Protein AF-A0A4Q3UAH3-F1 (afdb_monomer_lite)

Sequence (238 aa):
MEKIQLKVDGMDCSNCALTIRKYLEKKGMQDVKVNFATGDVSFDANGNYKASDLATGIHDLGYEVAGEQTLATKGKRHFLSTHLQRFLFCLPFTAVLMLHMIPGLQLHWLMNPWLQLALTIPVFVVGMSFFGKSAWKSIRNGIPNMNVLIAIGALASFVYSLYGTLTGQAADYMFYETTATILTLVFLGNYMEDASVQSTQRALNKLVKSQKVMANMIAYDDQHQEQIFAVESDQLRT

Foldseek 3Di:
DDKDKWAKAPLLDPLLQVLLQVLCVVVVWAPWDADSPRSITITHDDDDDDPVVSQVVNVLLVIHIPPDPPPDPPDDDDPQPALVSLLVVLVVLLVVLVVCVDPPPPPVVSPQLVVLLVSLVVLLCSLCVPLVVNLVSCVVSVHGTPSVVLNVQLCVLSVQCVVCNVVVVNVVRHSSSVSSVSSNVVSVVSNVNSVVVVVVVVVVVVVVVPDFDWDWDWDADPVRDTDTDTDGVVVVPD

Structure (mmCIF, N/CA/C/O backbone):
data_AF-A0A4Q3UAH3-F1
#
_entry.id   AF-A0A4Q3UAH3-F1
#
loop_
_atom_site.group_PDB
_atom_site.id
_atom_site.type_symbol
_atom_site.label_atom_id
_atom_site.label_alt_id
_atom_site.label_comp_id
_atom_site.label_asym_id
_atom_site.label_entity_id
_atom_site.label_seq_id
_atom_site.pdbx_PDB_ins_code
_atom_site.Cartn_x
_atom_site.Cartn_y
_atom_site.Cartn_z
_atom_site.occupancy
_atom_site.B_iso_or_equiv
_atom_site.auth_seq_id
_atom_site.auth_comp_id
_atom_site.auth_asym_id
_atom_site.auth_atom_id
_atom_site.pdbx_PDB_model_num
ATOM 1 N N . MET A 1 1 ? -21.174 20.952 20.844 1.00 61.50 1 MET A N 1
ATOM 2 C CA . MET A 1 1 ? -20.205 19.938 20.393 1.00 61.50 1 MET A CA 1
ATOM 3 C C . MET A 1 1 ? -20.990 18.673 20.148 1.00 61.50 1 MET A C 1
ATOM 5 O O . MET A 1 1 ? -21.628 18.192 21.076 1.00 61.50 1 MET A O 1
ATOM 9 N N . GLU A 1 2 ? -21.044 18.225 18.901 1.00 74.56 2 GLU A N 1
ATOM 10 C CA . GLU A 1 2 ? -21.758 17.005 18.525 1.00 74.56 2 GLU A CA 1
ATOM 11 C C . GLU A 1 2 ? -20.725 15.928 18.206 1.00 74.56 2 GLU A C 1
ATOM 13 O O . GLU A 1 2 ? -19.790 16.169 17.437 1.00 74.56 2 GLU A O 1
ATOM 18 N N . LYS A 1 3 ? -20.871 14.766 18.846 1.00 79.44 3 LYS A N 1
ATOM 19 C CA . LYS A 1 3 ? -19.977 13.631 18.648 1.00 79.44 3 LYS A CA 1
ATOM 20 C C . LYS A 1 3 ? -20.479 12.818 17.467 1.00 79.44 3 LYS A C 1
ATOM 22 O O . LYS A 1 3 ? -21.521 12.172 17.563 1.00 79.44 3 LYS A O 1
ATOM 27 N N . ILE A 1 4 ? -19.732 12.839 16.372 1.00 81.00 4 ILE A N 1
ATOM 28 C CA . ILE A 1 4 ? -20.079 12.123 15.145 1.00 81.00 4 ILE A CA 1
ATOM 29 C C . ILE A 1 4 ? -19.263 10.834 15.093 1.00 81.00 4 ILE A C 1
ATOM 31 O O . ILE A 1 4 ? -18.057 10.836 15.347 1.00 81.00 4 ILE A O 1
ATOM 35 N N . GLN A 1 5 ? -19.929 9.725 14.773 1.00 81.06 5 GLN A N 1
ATOM 36 C CA . GLN A 1 5 ? -19.298 8.434 14.509 1.00 81.06 5 GLN A CA 1
ATOM 37 C C . GLN A 1 5 ? -19.549 8.047 13.055 1.00 81.06 5 GLN A C 1
ATOM 39 O O . GLN A 1 5 ? -20.691 8.012 12.602 1.00 81.06 5 GLN A O 1
ATOM 44 N N . LEU A 1 6 ? -18.474 7.764 12.330 1.00 81.50 6 LEU A N 1
ATOM 45 C CA . LEU A 1 6 ? -18.487 7.283 10.957 1.00 81.50 6 LEU A CA 1
ATOM 46 C C . LEU A 1 6 ? -17.797 5.928 10.911 1.00 81.50 6 LEU A C 1
ATOM 48 O O . LEU A 1 6 ? -16.826 5.694 11.631 1.00 81.50 6 LEU A O 1
ATOM 52 N N . LYS A 1 7 ? -18.266 5.058 10.024 1.00 80.75 7 LYS A N 1
ATOM 53 C CA . LYS A 1 7 ? -17.586 3.806 9.719 1.00 80.75 7 LYS A CA 1
ATOM 54 C C . LYS A 1 7 ? -16.934 3.929 8.354 1.00 80.75 7 LYS A C 1
ATOM 56 O O . LYS A 1 7 ? -17.551 4.443 7.432 1.00 80.75 7 LYS A O 1
ATOM 61 N N . VAL A 1 8 ? -15.679 3.526 8.231 1.00 78.81 8 VAL A N 1
ATOM 62 C CA . VAL A 1 8 ? -14.877 3.718 7.023 1.00 78.81 8 VAL A CA 1
ATOM 63 C C . VAL A 1 8 ? -14.250 2.392 6.614 1.00 78.81 8 VAL A C 1
ATOM 65 O O . VAL A 1 8 ? -13.475 1.803 7.367 1.00 78.81 8 VAL A O 1
ATOM 68 N N . ASP A 1 9 ? -14.570 1.952 5.405 1.00 69.00 9 ASP A N 1
ATOM 69 C CA . ASP A 1 9 ? -14.035 0.764 4.758 1.00 69.00 9 ASP A CA 1
ATOM 70 C C . ASP A 1 9 ? -12.741 1.086 3.986 1.00 69.00 9 ASP A C 1
ATOM 72 O O . ASP A 1 9 ? -12.542 2.182 3.447 1.00 69.00 9 ASP A O 1
ATOM 76 N N . GLY A 1 10 ? -11.830 0.109 3.949 1.00 64.94 10 GLY A N 1
ATOM 77 C CA . GLY A 1 10 ? -10.505 0.228 3.324 1.00 64.94 10 GLY A CA 1
ATOM 78 C C . GLY A 1 10 ? -9.403 0.778 4.241 1.00 64.94 10 GLY A C 1
ATOM 79 O O . GLY A 1 10 ? -8.282 1.009 3.787 1.00 64.94 10 GLY A O 1
ATOM 80 N N . MET A 1 11 ? -9.692 1.000 5.528 1.00 68.44 11 MET A N 1
ATOM 81 C CA . MET A 1 11 ? -8.671 1.275 6.544 1.00 68.44 11 MET A CA 1
ATOM 82 C C . MET A 1 11 ? -8.035 -0.027 7.043 1.00 68.44 11 MET A C 1
ATOM 84 O O . MET A 1 11 ? -8.361 -0.506 8.120 1.00 68.44 11 MET A O 1
ATOM 88 N N . ASP A 1 12 ? -7.090 -0.579 6.288 1.00 60.81 12 ASP A N 1
ATOM 89 C CA . ASP A 1 12 ? -6.409 -1.815 6.708 1.00 60.81 12 ASP A CA 1
ATOM 90 C C . ASP A 1 12 ? -5.182 -1.548 7.599 1.00 60.81 12 ASP A C 1
ATOM 92 O O . ASP A 1 12 ? -4.701 -2.437 8.295 1.00 60.81 12 ASP A O 1
ATOM 96 N N . CYS A 1 13 ? -4.689 -0.304 7.630 1.00 64.56 13 CYS A N 1
ATOM 97 C CA . CYS A 1 13 ? -3.386 0.009 8.206 1.00 64.56 13 CYS A CA 1
ATOM 98 C C . CYS A 1 13 ? -3.404 1.131 9.256 1.00 64.56 13 CYS A C 1
ATOM 100 O O . CYS A 1 13 ? -4.159 2.105 9.169 1.00 64.56 13 CYS A O 1
ATOM 102 N N . SER A 1 14 ? -2.489 1.050 10.226 1.00 60.69 14 SER A N 1
ATOM 103 C CA . SER A 1 14 ? -2.273 2.095 11.241 1.00 60.69 14 SER A CA 1
ATOM 104 C C . SER A 1 14 ? -1.973 3.464 10.607 1.00 60.69 14 SER A C 1
ATOM 106 O O . SER A 1 14 ? -2.460 4.506 11.050 1.00 60.69 14 SER A O 1
ATOM 108 N N . ASN A 1 15 ? -1.250 3.462 9.487 1.00 61.88 15 ASN A N 1
ATOM 109 C CA . ASN A 1 15 ? -0.914 4.660 8.721 1.00 61.88 15 ASN A CA 1
ATOM 110 C C . ASN A 1 15 ? -2.123 5.261 7.968 1.00 61.88 15 ASN A C 1
ATOM 112 O O . ASN A 1 15 ? -2.207 6.473 7.743 1.00 61.88 15 ASN A O 1
ATOM 116 N N . CYS A 1 16 ? -3.095 4.419 7.618 1.00 68.00 16 CYS A N 1
ATOM 117 C CA . CYS A 1 16 ? -4.351 4.784 6.974 1.00 68.00 16 CYS A CA 1
ATOM 118 C C . CYS A 1 16 ? -5.216 5.566 7.976 1.00 68.00 16 CYS A C 1
ATOM 120 O O . CYS A 1 16 ? -5.669 6.677 7.681 1.00 68.00 16 CYS A O 1
ATOM 122 N N . ALA A 1 17 ? -5.305 5.061 9.213 1.00 74.25 17 ALA A N 1
ATOM 123 C CA . ALA A 1 17 ? -5.930 5.763 10.333 1.00 74.25 17 ALA A CA 1
ATOM 124 C C . ALA A 1 17 ? -5.254 7.101 10.652 1.00 74.25 17 ALA A C 1
ATOM 126 O O . ALA A 1 17 ? -5.938 8.103 10.857 1.00 74.25 17 ALA A O 1
ATOM 127 N N . LEU A 1 18 ? -3.917 7.153 10.650 1.00 75.56 18 LEU A N 1
ATOM 128 C CA . LEU A 1 18 ? -3.178 8.402 10.865 1.00 75.56 18 LEU A CA 1
ATOM 129 C C . LEU A 1 18 ? -3.478 9.451 9.788 1.00 75.56 18 LEU A C 1
ATOM 131 O O . LEU A 1 18 ? -3.572 10.639 10.099 1.00 75.56 18 LEU A O 1
ATOM 135 N N . THR A 1 19 ? -3.645 9.024 8.535 1.00 76.06 19 THR A N 1
ATOM 136 C CA . THR A 1 19 ? -3.974 9.913 7.412 1.00 76.06 19 THR A CA 1
ATOM 137 C C . THR A 1 19 ? -5.362 10.527 7.587 1.00 76.06 19 THR A C 1
ATOM 139 O O . THR A 1 19 ? -5.511 11.744 7.475 1.00 76.06 19 THR A O 1
ATOM 142 N N . ILE A 1 20 ? -6.365 9.707 7.921 1.00 81.62 20 ILE A N 1
ATOM 143 C CA . ILE A 1 20 ? -7.736 10.173 8.183 1.00 81.62 20 ILE A CA 1
ATOM 144 C C . ILE A 1 20 ? -7.773 11.076 9.417 1.00 81.62 20 ILE A C 1
ATOM 146 O O . ILE A 1 20 ? -8.384 12.142 9.370 1.00 81.62 20 ILE A O 1
ATOM 150 N N . ARG A 1 21 ? -7.054 10.719 10.489 1.00 84.31 21 ARG A N 1
ATOM 151 C CA . ARG A 1 21 ? -6.964 11.551 11.695 1.00 84.31 21 ARG A CA 1
ATOM 152 C C . ARG A 1 21 ? -6.412 12.940 11.378 1.00 84.31 21 ARG A C 1
ATOM 154 O O . ARG A 1 21 ? -7.069 13.932 11.673 1.00 84.31 21 ARG A O 1
ATOM 161 N N . LYS A 1 22 ? -5.258 13.012 10.704 1.00 82.56 22 LYS A N 1
ATOM 162 C CA . LYS A 1 22 ? -4.635 14.287 10.303 1.00 82.56 22 LYS A CA 1
ATOM 163 C C . LYS A 1 22 ? -5.532 15.113 9.384 1.00 82.56 22 LYS A C 1
ATOM 165 O O . LYS A 1 22 ? -5.544 16.338 9.473 1.00 82.56 22 LYS A O 1
ATOM 170 N N . TYR A 1 23 ? -6.270 14.461 8.487 1.00 83.69 23 TYR A N 1
ATOM 171 C CA . TYR A 1 23 ? -7.227 15.140 7.620 1.00 83.69 23 TYR A CA 1
ATOM 172 C C . TYR A 1 23 ? -8.357 15.800 8.420 1.00 83.69 23 TYR A C 1
ATOM 174 O O . TYR A 1 23 ? -8.650 16.977 8.204 1.00 83.69 23 TYR A O 1
ATOM 182 N N . LEU A 1 24 ? -8.955 15.067 9.362 1.00 84.50 24 LEU A N 1
ATOM 183 C CA . LEU A 1 24 ? -10.038 15.566 10.211 1.00 84.50 24 LEU A CA 1
ATOM 184 C C . LEU A 1 24 ? -9.556 16.671 11.162 1.00 84.50 24 LEU A C 1
ATOM 186 O O . LEU A 1 24 ? -10.221 17.698 11.285 1.00 84.50 24 LEU A O 1
ATOM 190 N N . GLU A 1 25 ? -8.365 16.527 11.747 1.00 85.12 25 GLU A N 1
ATOM 191 C CA . GLU A 1 25 ? -7.720 17.577 12.552 1.00 85.12 25 GLU A CA 1
ATOM 192 C C . GLU A 1 25 ? -7.499 18.856 11.727 1.00 85.12 25 GLU A C 1
ATOM 194 O O . GLU A 1 25 ? -7.835 19.954 12.169 1.00 85.12 25 GLU A O 1
ATOM 199 N N . LYS A 1 26 ? -7.021 18.736 10.478 1.00 83.38 26 LYS A N 1
ATOM 200 C CA . LYS A 1 26 ? -6.839 19.880 9.562 1.00 83.38 26 LYS A CA 1
ATOM 201 C C . LYS A 1 26 ? -8.162 20.557 9.186 1.00 83.38 26 LYS A C 1
ATOM 203 O O . LYS A 1 26 ? -8.174 21.746 8.874 1.00 83.38 26 LYS A O 1
ATOM 208 N N . LYS A 1 27 ? -9.273 19.819 9.210 1.00 81.88 27 LYS A N 1
ATOM 209 C CA . LYS A 1 27 ? -10.633 20.348 9.021 1.00 81.88 27 LYS A CA 1
ATOM 210 C C . LYS A 1 27 ? -11.215 20.997 10.284 1.00 81.88 27 LYS A C 1
ATOM 212 O O . LYS A 1 27 ? -12.336 21.489 10.230 1.00 81.88 27 LYS A O 1
ATOM 217 N N . GLY A 1 28 ? -10.460 21.046 11.384 1.00 81.69 28 GLY A N 1
ATOM 218 C CA . GLY A 1 28 ? -10.860 21.699 12.631 1.00 81.69 28 GLY A CA 1
ATOM 219 C C . GLY A 1 28 ? -11.650 20.804 13.589 1.00 81.69 28 GLY A C 1
ATOM 220 O O . GLY A 1 28 ? -12.262 21.325 14.521 1.00 81.69 28 GLY A O 1
ATOM 221 N N . MET A 1 29 ? -11.654 19.484 13.372 1.00 85.31 29 MET A N 1
ATOM 222 C CA . MET A 1 29 ? -12.309 18.526 14.269 1.00 85.31 29 MET A CA 1
ATOM 223 C C . MET A 1 29 ? -11.474 18.295 15.531 1.00 85.31 29 MET A C 1
ATOM 225 O O . MET A 1 29 ? -10.243 18.261 15.473 1.00 85.31 29 MET A O 1
ATOM 229 N N . GLN A 1 30 ? -12.148 18.122 16.669 1.00 81.25 30 GLN A N 1
ATOM 230 C CA . GLN A 1 30 ? -11.523 17.885 17.975 1.00 81.25 30 GLN A CA 1
ATOM 231 C C . GLN A 1 30 ? -11.758 16.437 18.439 1.00 81.25 30 GLN A C 1
ATOM 233 O O . GLN A 1 30 ? -12.635 15.755 17.919 1.00 81.25 30 GLN A O 1
ATOM 238 N N . ASP A 1 31 ? -10.929 15.945 19.367 1.00 82.75 31 ASP A N 1
ATOM 239 C CA . ASP A 1 31 ? -10.954 14.560 19.892 1.00 82.75 31 ASP A CA 1
ATOM 240 C C . ASP A 1 31 ? -11.086 13.467 18.807 1.00 82.75 31 ASP A C 1
ATOM 242 O O . ASP A 1 31 ? -11.857 12.513 18.931 1.00 82.75 31 ASP A O 1
ATOM 246 N N . VAL A 1 32 ? -10.336 13.606 17.705 1.00 85.19 32 VAL A N 1
ATOM 247 C CA . VAL A 1 32 ? -10.396 12.654 16.589 1.00 85.19 32 VAL A CA 1
ATOM 248 C C . VAL A 1 32 ? -9.760 11.321 16.994 1.00 85.19 32 VAL A C 1
ATOM 250 O O . VAL A 1 32 ? -8.537 11.180 17.089 1.00 85.19 32 VAL A O 1
ATOM 253 N N . LYS A 1 33 ? -10.599 10.303 17.162 1.00 82.94 33 LYS A N 1
ATOM 254 C CA . LYS A 1 33 ? -10.207 8.916 17.413 1.00 82.94 33 LYS A CA 1
ATOM 255 C C . LYS A 1 33 ? -10.533 8.083 16.188 1.00 82.94 33 LYS A C 1
ATOM 257 O O . LYS A 1 33 ? -11.680 8.000 15.762 1.00 82.94 33 LYS A O 1
ATOM 262 N N . VAL A 1 34 ? -9.504 7.465 15.626 1.00 81.94 34 VAL A N 1
ATOM 263 C CA . VAL A 1 34 ? -9.628 6.592 14.461 1.00 81.94 34 VAL A CA 1
ATOM 264 C C . VAL A 1 34 ? -9.151 5.209 14.847 1.00 81.94 34 VAL A C 1
ATOM 266 O O . VAL A 1 34 ? -8.015 5.044 15.295 1.00 81.94 34 VAL A O 1
ATOM 269 N N . ASN A 1 35 ? -10.014 4.224 14.655 1.00 77.94 35 ASN A N 1
ATOM 270 C CA . ASN A 1 35 ? -9.721 2.829 14.882 1.00 77.94 35 ASN A CA 1
ATOM 271 C C . ASN A 1 35 ? -9.713 2.078 13.547 1.00 77.94 35 ASN A C 1
ATOM 273 O O . ASN A 1 35 ? -10.750 1.644 13.052 1.00 77.94 35 ASN A O 1
ATOM 277 N N . PHE A 1 36 ? -8.521 1.887 12.980 1.00 72.00 36 PHE A N 1
ATOM 278 C CA . PHE A 1 36 ? -8.342 1.074 11.772 1.00 72.00 36 PHE A CA 1
ATOM 279 C C . PHE A 1 36 ? -8.782 -0.385 11.976 1.00 72.00 36 PHE A C 1
ATOM 281 O O . PHE A 1 36 ? -9.154 -1.044 11.020 1.00 72.00 36 PHE A O 1
ATOM 288 N N . ALA A 1 37 ? -8.788 -0.894 13.216 1.00 65.00 37 ALA A N 1
ATOM 289 C CA . ALA A 1 37 ? -9.196 -2.268 13.506 1.00 65.00 37 ALA A CA 1
ATOM 290 C C . ALA A 1 37 ? -10.669 -2.539 13.195 1.00 65.00 37 ALA A C 1
ATOM 292 O O . ALA A 1 37 ? -11.031 -3.619 12.738 1.00 65.00 37 ALA A O 1
ATOM 293 N N . THR A 1 38 ? -11.523 -1.574 13.527 1.00 69.56 38 THR A N 1
ATOM 294 C CA . THR A 1 38 ? -12.979 -1.706 13.426 1.00 69.56 38 THR A CA 1
ATOM 295 C C . THR A 1 38 ? -13.561 -0.871 12.288 1.00 69.56 38 THR A C 1
ATOM 297 O O . THR A 1 38 ? -14.740 -1.018 11.965 1.00 69.56 38 THR A O 1
ATOM 300 N N . GLY A 1 39 ? -12.734 -0.022 11.668 1.00 74.19 39 GLY A N 1
ATOM 301 C CA . GLY A 1 39 ? -13.151 0.988 10.701 1.00 74.19 39 GLY A CA 1
ATOM 302 C C . GLY A 1 39 ? -13.838 2.190 11.353 1.00 74.19 39 GLY A C 1
ATOM 303 O O . GLY A 1 39 ? -14.365 3.038 10.641 1.00 74.19 39 GLY A O 1
ATOM 304 N N . ASP A 1 40 ? -13.857 2.284 12.685 1.00 80.81 40 ASP A N 1
ATOM 305 C CA . ASP A 1 40 ? -14.603 3.329 13.385 1.00 80.81 40 ASP A CA 1
ATOM 306 C C . ASP A 1 40 ? -13.798 4.628 13.466 1.00 80.81 40 ASP A C 1
ATOM 308 O O . ASP A 1 40 ? -12.640 4.661 13.887 1.00 80.81 40 ASP A O 1
ATOM 312 N N . VAL A 1 41 ? -14.440 5.728 13.099 1.00 85.44 41 VAL A N 1
ATOM 313 C CA . VAL A 1 41 ? -13.911 7.088 13.163 1.00 85.44 41 VAL A CA 1
ATOM 314 C C . VAL A 1 41 ? -14.863 7.904 14.024 1.00 85.44 41 VAL A C 1
ATOM 316 O O . VAL A 1 41 ? -16.018 8.091 13.658 1.00 85.44 41 VAL A O 1
ATOM 319 N N . SER A 1 42 ? -14.397 8.410 15.161 1.00 84.00 42 SER A N 1
ATOM 320 C CA . SER A 1 42 ? -15.180 9.293 16.027 1.00 84.00 42 SER A CA 1
ATOM 321 C C . SER A 1 42 ? -14.479 10.625 16.224 1.00 84.00 42 SER A C 1
ATOM 323 O O . SER A 1 42 ? -13.277 10.642 16.484 1.00 84.00 42 SER A O 1
ATOM 325 N N . PHE A 1 43 ? -15.214 11.725 16.130 1.00 85.75 43 PHE A N 1
ATOM 326 C CA . PHE A 1 43 ? -14.680 13.069 16.335 1.00 85.75 43 PHE A CA 1
ATOM 327 C C . PHE A 1 43 ? -15.771 14.024 16.811 1.00 85.75 43 PHE A C 1
ATOM 329 O O . PHE A 1 43 ? -16.960 13.812 16.558 1.00 85.75 43 PHE A O 1
ATOM 336 N N . ASP A 1 44 ? -15.340 15.099 17.458 1.00 83.56 44 ASP A N 1
ATOM 337 C CA . ASP A 1 44 ? -16.202 16.185 17.893 1.00 83.56 44 ASP A CA 1
ATOM 338 C C . ASP A 1 44 ? -16.172 17.305 16.851 1.00 83.56 44 ASP A C 1
ATOM 340 O O . ASP A 1 44 ? -15.128 17.912 16.572 1.00 83.56 44 ASP A O 1
ATOM 344 N N . ALA A 1 45 ? -17.336 17.584 16.265 1.00 78.62 45 ALA A N 1
ATOM 345 C CA . ALA A 1 45 ? -17.509 18.675 15.318 1.00 78.62 45 ALA A CA 1
ATOM 346 C C . ALA A 1 45 ? -17.945 19.954 16.047 1.00 78.62 45 ALA A C 1
ATOM 348 O O . ALA A 1 45 ? -18.931 19.975 16.794 1.00 78.62 45 ALA A O 1
ATOM 349 N N . ASN A 1 46 ? -17.208 21.045 15.816 1.00 68.19 46 ASN A N 1
ATOM 350 C CA . ASN A 1 46 ? -17.560 22.380 16.295 1.00 68.19 46 ASN A CA 1
ATOM 351 C C . ASN A 1 46 ? -18.098 23.201 15.112 1.00 68.19 46 ASN A C 1
ATOM 353 O O . ASN A 1 46 ? -17.340 23.828 14.375 1.00 68.19 46 ASN A O 1
ATOM 357 N N . GLY A 1 47 ? -19.414 23.145 14.894 1.00 63.72 47 GLY A N 1
ATOM 358 C CA . GLY A 1 47 ? -20.109 23.867 13.822 1.00 63.72 47 GLY A CA 1
ATOM 359 C C . GLY A 1 47 ? -21.048 22.982 13.001 1.00 63.72 47 GLY A C 1
ATOM 360 O O . GLY A 1 47 ? -21.069 21.766 13.157 1.00 63.72 47 GLY A O 1
ATOM 361 N N . ASN A 1 48 ? -21.822 23.609 12.112 1.00 60.75 48 ASN A N 1
ATOM 362 C CA . ASN A 1 48 ? -22.828 22.958 11.266 1.00 60.75 48 ASN A CA 1
ATOM 363 C C . ASN A 1 48 ? -22.182 22.284 10.033 1.00 60.75 48 ASN A C 1
ATOM 365 O O . ASN A 1 48 ? -22.493 22.622 8.889 1.00 60.75 48 ASN A O 1
ATOM 369 N N . TYR A 1 49 ? -21.207 21.398 10.255 1.00 64.50 49 TYR A N 1
ATOM 370 C CA . TYR A 1 49 ? -20.580 20.627 9.181 1.00 64.50 49 TYR A CA 1
ATOM 371 C C . TYR A 1 49 ? -21.524 19.512 8.739 1.00 64.50 49 TYR A C 1
ATOM 373 O O . TYR A 1 49 ? -21.928 18.675 9.544 1.00 64.50 49 TYR A O 1
ATOM 381 N N . LYS A 1 50 ? -21.863 19.472 7.447 1.00 66.69 50 LYS A N 1
ATOM 382 C CA . LYS A 1 50 ? -22.624 18.351 6.893 1.00 66.69 50 LYS A CA 1
ATOM 383 C C . LYS A 1 50 ? -21.730 17.115 6.858 1.00 66.69 50 LYS A C 1
ATOM 385 O O . LYS A 1 50 ? -20.641 17.152 6.286 1.00 66.69 50 LYS A O 1
ATOM 390 N N . ALA A 1 51 ? -22.212 16.007 7.420 1.00 67.75 51 ALA A N 1
ATOM 391 C CA . ALA A 1 51 ? -21.515 14.719 7.390 1.00 67.75 51 ALA A CA 1
ATOM 392 C C . ALA A 1 51 ? -21.125 14.283 5.957 1.00 67.75 51 ALA A C 1
ATOM 394 O O . ALA A 1 51 ? -20.085 13.654 5.776 1.00 67.75 51 ALA A O 1
ATOM 395 N N . SER A 1 52 ? -21.893 14.701 4.942 1.00 68.06 52 SER A N 1
ATOM 396 C CA . SER A 1 52 ? -21.627 14.459 3.515 1.00 68.06 52 SER A CA 1
ATOM 397 C C . SER A 1 52 ? -20.320 15.082 3.005 1.00 68.06 52 SER A C 1
ATOM 399 O O . SER A 1 52 ? -19.611 14.478 2.202 1.00 68.06 52 SER A O 1
ATOM 401 N N . ASP A 1 53 ? -19.949 16.275 3.482 1.00 75.62 53 ASP A N 1
ATOM 402 C CA . ASP A 1 53 ? -18.738 16.970 3.015 1.00 75.62 53 ASP A CA 1
ATOM 403 C C . ASP A 1 53 ? -17.475 16.294 3.569 1.00 75.62 53 ASP A C 1
ATOM 405 O O . ASP A 1 53 ? -16.436 16.224 2.908 1.00 75.62 53 ASP A O 1
ATOM 409 N N . LEU A 1 54 ? -17.582 15.746 4.783 1.00 75.44 54 LEU A N 1
ATOM 410 C CA . LEU A 1 54 ? -16.530 14.956 5.419 1.00 75.44 54 LEU A CA 1
ATOM 411 C C . LEU A 1 54 ? -16.412 13.573 4.775 1.00 75.44 54 LEU A C 1
ATOM 413 O O . LEU A 1 54 ? -15.294 13.125 4.521 1.00 75.44 54 LEU A O 1
ATOM 417 N N . ALA A 1 55 ? -17.538 12.935 4.446 1.00 76.00 55 ALA A N 1
ATOM 418 C CA . ALA A 1 55 ? -17.559 11.669 3.719 1.00 76.00 55 ALA A CA 1
ATOM 419 C C . ALA A 1 55 ? -16.918 11.802 2.331 1.00 76.00 55 ALA A C 1
ATOM 421 O O . ALA A 1 55 ? -16.037 11.016 1.984 1.00 76.00 55 ALA A O 1
ATOM 422 N N . THR A 1 56 ? -17.251 12.865 1.591 1.00 77.00 56 THR A N 1
ATOM 423 C CA . THR A 1 56 ? -16.628 13.178 0.292 1.00 77.00 56 THR A CA 1
ATOM 424 C C . THR A 1 56 ? -15.119 13.375 0.433 1.00 77.00 56 THR A C 1
ATOM 426 O O . THR A 1 56 ? -14.341 12.861 -0.363 1.00 77.00 56 THR A O 1
ATOM 429 N N . GLY A 1 57 ? -14.681 14.055 1.493 1.00 75.75 57 GLY A N 1
ATOM 430 C CA . GLY A 1 57 ? -13.269 14.235 1.814 1.00 75.75 57 GLY A CA 1
ATOM 431 C C . GLY A 1 57 ? -12.504 12.940 2.096 1.00 75.75 57 GLY A C 1
ATOM 432 O O . GLY A 1 57 ? -11.359 12.778 1.671 1.00 75.75 57 GLY A O 1
ATOM 433 N N . ILE A 1 58 ? -13.139 12.005 2.800 1.00 78.06 58 ILE A N 1
ATOM 434 C CA . ILE A 1 58 ? -12.586 10.677 3.094 1.00 78.06 58 ILE A CA 1
ATOM 435 C C . ILE A 1 58 ? -12.578 9.809 1.823 1.00 78.06 58 ILE A C 1
ATOM 437 O O . ILE A 1 58 ? -11.569 9.159 1.527 1.00 78.06 58 ILE A O 1
ATOM 441 N N . HIS A 1 59 ? -13.617 9.910 0.990 1.00 78.00 59 HIS A N 1
ATOM 442 C CA . HIS A 1 59 ? -13.640 9.330 -0.353 1.00 78.00 59 HIS A CA 1
ATOM 443 C C . HIS A 1 59 ? -12.517 9.898 -1.228 1.00 78.00 59 HIS A C 1
ATOM 445 O O . HIS A 1 59 ? -11.805 9.153 -1.907 1.00 78.00 59 HIS A O 1
ATOM 451 N N . ASP A 1 60 ? -12.242 11.199 -1.129 1.00 72.88 60 ASP A N 1
ATOM 452 C CA . ASP A 1 60 ? -11.121 11.890 -1.768 1.00 72.88 60 ASP A CA 1
ATOM 453 C C . ASP A 1 60 ? -9.748 11.507 -1.207 1.00 72.88 60 ASP A C 1
ATOM 455 O O . ASP A 1 60 ? -8.747 11.744 -1.885 1.00 72.88 60 ASP A O 1
ATOM 459 N N . LEU A 1 61 ? -9.680 10.814 -0.068 1.00 69.62 61 LEU A N 1
ATOM 460 C CA . LEU A 1 61 ? -8.479 10.149 0.463 1.00 69.62 61 LEU A CA 1
ATOM 461 C C . LEU A 1 61 ? -8.368 8.670 0.074 1.00 69.62 61 LEU A C 1
ATOM 463 O O . LEU A 1 61 ? -7.259 8.143 0.021 1.00 69.62 61 LEU A O 1
ATOM 467 N N . GLY A 1 62 ? -9.470 8.074 -0.384 1.00 66.88 62 GLY A N 1
ATOM 468 C CA . GLY A 1 62 ? -9.500 6.765 -1.049 1.00 66.88 62 GLY A CA 1
ATOM 469 C C . GLY A 1 62 ? -10.122 5.686 -0.199 1.00 66.88 62 GLY A C 1
ATOM 470 O O . GLY A 1 62 ? -9.879 4.512 -0.451 1.00 66.88 62 GLY A O 1
ATOM 471 N N . TYR A 1 63 ? -10.890 6.116 0.795 1.00 72.12 63 TYR A N 1
ATOM 472 C CA . TYR A 1 63 ? -11.578 5.269 1.742 1.00 72.12 63 TYR A CA 1
ATOM 473 C C . TYR A 1 63 ? -13.078 5.486 1.595 1.00 72.12 63 TYR A C 1
ATOM 475 O O . TYR A 1 63 ? -13.523 6.585 1.270 1.00 72.12 63 TYR A O 1
ATOM 483 N N . GLU A 1 64 ? -13.860 4.446 1.818 1.00 73.06 64 GLU A N 1
ATOM 484 C CA . GLU A 1 64 ? -15.303 4.475 1.590 1.00 73.06 64 GLU A CA 1
ATOM 485 C C . GLU A 1 64 ? -16.011 4.631 2.939 1.00 73.06 64 GLU A C 1
ATOM 487 O O . GLU A 1 64 ? -15.669 3.929 3.882 1.00 73.06 64 GLU A O 1
ATOM 492 N N . VAL A 1 65 ? -16.946 5.572 3.094 1.00 77.94 65 VAL A N 1
ATOM 493 C CA . VAL A 1 65 ? -17.635 5.789 4.381 1.00 77.94 65 VAL A CA 1
ATOM 494 C C . VAL A 1 65 ? -18.955 5.020 4.392 1.00 77.94 65 VAL A C 1
ATOM 496 O O . VAL A 1 65 ? -19.903 5.373 3.695 1.00 77.94 65 VAL A O 1
ATOM 499 N N . ALA A 1 66 ? -19.030 3.971 5.206 1.00 66.38 66 ALA A N 1
ATOM 500 C CA . ALA A 1 66 ? -20.236 3.199 5.449 1.00 66.38 66 ALA A CA 1
ATOM 501 C C . ALA A 1 66 ? -21.236 4.035 6.271 1.00 66.38 66 ALA A C 1
ATOM 503 O O . ALA A 1 66 ? -21.071 4.231 7.477 1.00 66.38 66 ALA A O 1
ATOM 504 N N . GLY A 1 67 ? -22.275 4.548 5.606 1.00 54.62 67 GLY A N 1
ATOM 505 C CA . GLY A 1 67 ? -23.311 5.371 6.239 1.00 54.62 67 GLY A CA 1
ATOM 506 C C . GLY A 1 67 ? -24.065 6.302 5.289 1.00 54.62 67 GLY A C 1
ATOM 507 O O . GLY A 1 67 ? -25.203 6.661 5.582 1.00 54.62 67 GLY A O 1
ATOM 508 N N . GLU A 1 68 ? -23.504 6.638 4.124 1.00 45.62 68 GLU A N 1
ATOM 509 C CA . GLU A 1 68 ? -24.311 7.197 3.039 1.00 45.62 68 GLU A CA 1
ATOM 510 C C . GLU A 1 68 ? -25.074 6.061 2.355 1.00 45.62 68 GLU A C 1
ATOM 512 O O . GLU A 1 68 ? -24.493 5.083 1.886 1.00 45.62 68 GLU A O 1
ATOM 517 N N . GLN A 1 69 ? -26.402 6.190 2.287 1.00 36.16 69 GLN A N 1
ATOM 518 C CA . GLN A 1 69 ? -27.227 5.416 1.363 1.00 36.16 69 GLN A CA 1
ATOM 519 C C . GLN A 1 69 ? -26.930 5.862 -0.075 1.00 36.16 69 GLN A C 1
ATOM 521 O O . GLN A 1 69 ? -27.786 6.398 -0.774 1.00 36.16 69 GLN A O 1
ATOM 526 N N . THR A 1 70 ? -25.706 5.659 -0.543 1.00 34.03 70 THR A N 1
ATOM 527 C CA . THR A 1 70 ? -25.452 5.575 -1.972 1.00 34.03 70 THR A CA 1
ATOM 528 C C . THR A 1 70 ? -25.808 4.150 -2.359 1.00 34.03 70 THR A C 1
ATOM 530 O O . THR A 1 70 ? -25.237 3.191 -1.838 1.00 34.03 70 THR A O 1
ATOM 533 N N . LEU A 1 71 ? -26.832 4.008 -3.205 1.00 35.47 71 LEU A N 1
ATOM 534 C CA . LEU A 1 71 ? -27.277 2.727 -3.737 1.00 35.47 71 LEU A CA 1
ATOM 535 C C . LEU A 1 71 ? -26.072 1.859 -4.096 1.00 35.47 71 LEU A C 1
ATOM 537 O O . LEU A 1 71 ? -25.248 2.220 -4.934 1.00 35.47 71 LEU A O 1
ATOM 541 N N . ALA A 1 72 ? -26.020 0.694 -3.461 1.00 36.72 72 ALA A N 1
ATOM 542 C CA . ALA A 1 72 ? -25.062 -0.345 -3.741 1.00 36.72 72 ALA A CA 1
ATOM 543 C C . ALA A 1 72 ? -24.985 -0.634 -5.246 1.00 36.72 72 ALA A C 1
ATOM 545 O O . ALA A 1 72 ? -25.812 -1.359 -5.799 1.00 36.72 72 ALA A O 1
ATOM 546 N N . THR A 1 73 ? -23.899 -0.222 -5.887 1.00 30.45 73 THR A N 1
ATOM 547 C CA . THR A 1 73 ? -23.247 -1.136 -6.815 1.00 30.45 73 THR A CA 1
ATOM 548 C C . THR A 1 73 ? -22.388 -2.069 -5.980 1.00 30.45 73 THR A C 1
ATOM 550 O O . THR A 1 73 ? -21.242 -1.758 -5.672 1.00 30.45 73 THR A O 1
ATOM 553 N N . LYS A 1 74 ? -22.942 -3.240 -5.629 1.00 39.62 74 LYS A N 1
ATOM 554 C CA . LYS A 1 74 ? -22.164 -4.456 -5.327 1.00 39.62 74 LYS A CA 1
ATOM 555 C C . LYS A 1 74 ? -21.284 -4.760 -6.549 1.00 39.62 74 LYS A C 1
ATOM 557 O O . LYS A 1 74 ? -21.625 -5.572 -7.406 1.00 39.62 74 LYS A O 1
ATOM 562 N N . GLY A 1 75 ? -20.184 -4.033 -6.683 1.00 34.72 75 GLY A N 1
ATOM 563 C CA . GLY A 1 75 ? -19.283 -4.085 -7.820 1.00 34.72 75 GLY A CA 1
ATOM 564 C C . GLY A 1 75 ? -18.204 -5.124 -7.576 1.00 34.72 75 GLY A C 1
ATOM 565 O O . GLY A 1 75 ? -17.277 -4.867 -6.826 1.00 34.72 75 GLY A O 1
ATOM 566 N N . LYS A 1 76 ? -18.369 -6.294 -8.206 1.00 33.72 76 LYS A N 1
ATOM 567 C CA . LYS A 1 76 ? -17.338 -7.277 -8.596 1.00 33.72 76 LYS A CA 1
ATOM 568 C C . LYS A 1 76 ? -16.143 -7.407 -7.638 1.00 33.72 76 LYS A C 1
ATOM 570 O O . LYS A 1 76 ? -15.237 -6.582 -7.662 1.00 33.72 76 LYS A O 1
ATOM 575 N N . ARG A 1 77 ? -16.079 -8.527 -6.900 1.00 37.84 77 ARG A N 1
ATOM 576 C CA . ARG 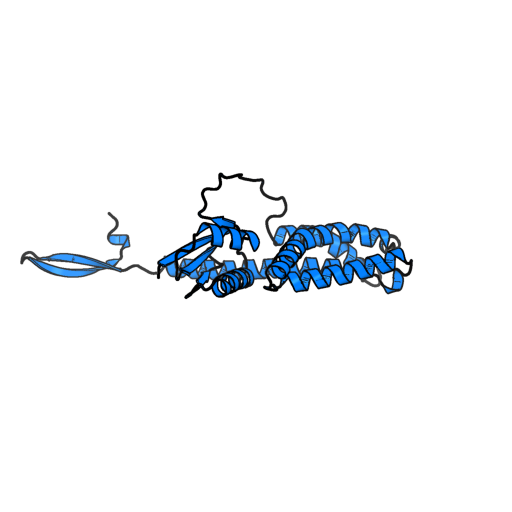A 1 77 ? -14.859 -8.989 -6.209 1.00 37.84 77 ARG A CA 1
ATOM 577 C C . ARG A 1 77 ? -13.660 -8.829 -7.152 1.00 37.84 77 ARG A C 1
ATOM 579 O O . ARG A 1 77 ? -13.545 -9.559 -8.135 1.00 37.84 77 ARG A O 1
ATOM 586 N N . HIS A 1 78 ? -12.828 -7.826 -6.888 1.00 45.81 78 HIS A N 1
ATOM 587 C CA . HIS A 1 78 ? -11.628 -7.554 -7.663 1.00 45.81 78 HIS A CA 1
ATOM 588 C C . HIS A 1 78 ? -10.719 -8.785 -7.566 1.00 45.81 78 HIS A C 1
ATOM 590 O O . HIS A 1 78 ? -10.534 -9.322 -6.477 1.00 45.81 78 HIS A O 1
ATOM 596 N N . PHE A 1 79 ? -10.152 -9.233 -8.688 1.00 42.19 79 PHE A N 1
ATOM 597 C CA . PHE A 1 79 ? -9.369 -10.476 -8.812 1.00 42.19 79 PHE A CA 1
ATOM 598 C C . PHE A 1 79 ? -8.097 -10.514 -7.923 1.00 42.19 79 PHE A C 1
ATOM 600 O O . PHE A 1 79 ? -7.428 -11.535 -7.835 1.00 42.19 79 PHE A O 1
ATOM 607 N N . LEU A 1 80 ? -7.784 -9.405 -7.239 1.00 55.75 80 LEU A N 1
ATOM 608 C CA . LEU A 1 80 ? -6.621 -9.175 -6.373 1.00 55.75 80 LEU A CA 1
ATOM 609 C C . LEU A 1 80 ? -7.022 -8.289 -5.173 1.00 55.75 80 LEU A C 1
ATOM 611 O O . LEU A 1 80 ? -6.617 -7.120 -5.092 1.00 55.75 80 LEU A O 1
ATOM 615 N N . SER A 1 81 ? -7.893 -8.790 -4.295 1.00 60.22 81 SER A N 1
ATOM 616 C CA . SER A 1 81 ? -8.430 -8.015 -3.164 1.00 60.22 81 SER A CA 1
ATOM 617 C C . SER A 1 81 ? -7.443 -7.891 -2.007 1.00 60.22 81 SER A C 1
ATOM 619 O O . SER A 1 81 ? -7.431 -6.872 -1.331 1.00 60.22 81 SER A O 1
ATOM 621 N N . THR A 1 82 ? -6.595 -8.898 -1.795 1.00 72.00 82 THR A N 1
ATOM 622 C CA . THR A 1 82 ? -5.731 -8.977 -0.606 1.00 72.00 82 THR A CA 1
ATOM 623 C C . THR A 1 82 ? -4.265 -8.735 -0.962 1.00 72.00 82 THR A C 1
ATOM 625 O O . THR A 1 82 ? -3.801 -9.164 -2.022 1.00 72.00 82 THR A O 1
ATOM 628 N N . HIS A 1 83 ? -3.510 -8.107 -0.053 1.00 79.88 83 HIS A N 1
ATOM 629 C CA . HIS A 1 83 ? -2.056 -7.923 -0.172 1.00 79.88 83 HIS A CA 1
ATOM 630 C C . HIS A 1 83 ? -1.321 -9.232 -0.500 1.00 79.88 83 HIS A C 1
ATOM 632 O O . HIS A 1 83 ? -0.452 -9.243 -1.370 1.00 79.88 83 HIS A O 1
ATOM 638 N N . LEU A 1 84 ? -1.765 -10.352 0.083 1.00 82.50 84 LEU A N 1
ATOM 639 C CA . LEU A 1 84 ? -1.249 -11.693 -0.202 1.00 82.50 84 LEU A CA 1
ATOM 640 C C . LEU A 1 84 ? -1.436 -12.122 -1.664 1.00 82.50 84 LEU A C 1
ATOM 642 O O . LEU A 1 84 ? -0.522 -12.686 -2.252 1.00 82.50 84 LEU A O 1
ATOM 646 N N . GLN A 1 85 ? -2.598 -11.855 -2.268 1.00 84.81 85 GLN A N 1
ATOM 647 C CA . GLN A 1 85 ? -2.853 -12.227 -3.666 1.00 84.81 85 GLN A CA 1
ATOM 648 C C . GLN A 1 85 ? -1.973 -11.415 -4.619 1.00 84.81 85 GLN A C 1
ATOM 650 O O . GLN A 1 85 ? -1.452 -11.960 -5.587 1.00 84.81 85 GLN A O 1
ATOM 655 N N . ARG A 1 86 ? -1.770 -10.124 -4.325 1.00 86.25 86 ARG A N 1
ATOM 656 C CA . ARG A 1 86 ? -0.866 -9.256 -5.097 1.00 86.25 86 ARG A CA 1
ATOM 657 C C . ARG A 1 86 ? 0.581 -9.703 -4.967 1.00 86.25 86 ARG A C 1
ATOM 659 O O . ARG A 1 86 ? 1.261 -9.819 -5.978 1.00 86.25 86 ARG A O 1
ATOM 666 N N . PHE A 1 87 ? 1.021 -10.023 -3.752 1.00 89.69 87 PHE A N 1
ATOM 667 C CA . PHE A 1 87 ? 2.334 -10.614 -3.513 1.00 89.69 87 PHE A CA 1
ATOM 668 C C . PHE A 1 87 ? 2.513 -11.918 -4.297 1.00 89.69 87 PHE A C 1
ATOM 670 O O . PHE A 1 87 ? 3.475 -12.044 -5.047 1.00 89.69 87 PHE A O 1
ATOM 677 N N . LEU A 1 88 ? 1.568 -12.855 -4.182 1.00 89.75 88 LEU A N 1
ATOM 678 C CA . LEU A 1 88 ? 1.658 -14.166 -4.825 1.00 89.75 88 LEU A CA 1
ATOM 679 C C . LEU A 1 88 ? 1.630 -14.066 -6.356 1.00 89.75 88 LEU A C 1
ATOM 681 O O . LEU A 1 88 ? 2.280 -14.858 -7.029 1.00 89.75 88 LEU A O 1
ATOM 685 N N . PHE A 1 89 ? 0.921 -13.075 -6.901 1.00 91.69 89 PHE A N 1
ATOM 686 C CA . PHE A 1 89 ? 0.932 -12.775 -8.330 1.00 91.69 89 PHE A CA 1
ATOM 687 C C . PHE A 1 89 ? 2.270 -12.186 -8.795 1.00 91.69 89 PHE A C 1
ATOM 689 O O . PHE A 1 89 ? 2.767 -12.575 -9.847 1.00 91.69 89 PHE A O 1
ATOM 696 N N . CYS A 1 90 ? 2.871 -11.273 -8.027 1.00 89.25 90 CYS A N 1
ATOM 697 C CA . CYS A 1 90 ? 4.156 -10.657 -8.375 1.00 89.25 90 CYS A CA 1
ATOM 698 C C . CYS A 1 90 ? 5.347 -11.607 -8.172 1.00 89.25 90 CYS A C 1
ATOM 700 O O . CYS A 1 90 ? 6.318 -11.546 -8.922 1.00 89.25 90 CYS A O 1
ATOM 702 N N . LEU A 1 91 ? 5.265 -12.500 -7.183 1.00 92.69 91 LEU A N 1
ATOM 703 C CA . LEU A 1 91 ? 6.332 -13.413 -6.781 1.00 92.69 91 LEU A CA 1
ATOM 704 C C . LEU A 1 91 ? 6.957 -14.222 -7.931 1.00 92.69 91 LEU A C 1
ATOM 706 O O . LEU A 1 91 ? 8.182 -14.202 -8.014 1.00 92.69 91 LEU A O 1
ATOM 710 N N . PRO A 1 92 ? 6.211 -14.898 -8.830 1.00 91.94 92 PRO A N 1
ATOM 711 C CA . PRO A 1 92 ? 6.830 -15.651 -9.921 1.00 91.94 92 PRO A CA 1
ATOM 712 C C . PRO A 1 92 ? 7.641 -14.754 -10.864 1.00 91.94 92 PRO A C 1
ATOM 714 O O . PRO A 1 92 ? 8.755 -15.115 -11.233 1.00 91.94 92 PRO A O 1
ATOM 717 N N . PHE A 1 93 ? 7.141 -13.564 -11.208 1.00 90.94 93 PHE A N 1
ATOM 718 C CA . PHE A 1 93 ? 7.856 -12.630 -12.084 1.00 90.94 93 PHE A CA 1
ATOM 719 C C . PHE A 1 93 ? 9.129 -12.098 -11.420 1.00 90.94 93 PHE A C 1
ATOM 721 O O . PHE A 1 93 ? 10.199 -12.102 -12.027 1.00 90.94 93 PHE A O 1
ATOM 728 N N . THR A 1 94 ? 9.030 -11.701 -10.152 1.00 90.19 94 THR A N 1
ATOM 729 C CA . THR A 1 94 ? 10.170 -11.207 -9.371 1.00 90.19 94 THR A CA 1
ATOM 730 C C . THR A 1 94 ? 11.204 -12.303 -9.128 1.00 90.19 94 THR A C 1
ATOM 732 O O . THR A 1 94 ? 12.398 -12.034 -9.206 1.00 90.19 94 THR A O 1
ATOM 735 N N . ALA A 1 95 ? 10.777 -13.546 -8.892 1.00 90.25 95 ALA A N 1
ATOM 736 C CA . ALA A 1 95 ? 11.675 -14.686 -8.726 1.00 90.25 95 ALA A CA 1
ATOM 737 C C . ALA A 1 95 ? 12.449 -14.992 -10.015 1.00 90.25 95 ALA A C 1
ATOM 739 O O . ALA A 1 95 ? 13.660 -15.200 -9.962 1.00 90.25 95 ALA A O 1
ATOM 740 N N . VAL A 1 96 ? 11.781 -14.961 -11.176 1.00 87.75 96 VAL A N 1
ATOM 741 C CA . VAL A 1 96 ? 12.453 -15.145 -12.473 1.00 87.75 96 VAL A CA 1
ATOM 742 C C . VAL A 1 96 ? 13.452 -14.020 -12.737 1.00 87.75 96 VAL A C 1
ATOM 744 O O . VAL A 1 96 ? 14.554 -14.296 -13.202 1.00 87.75 96 VAL A O 1
ATOM 747 N N . LEU A 1 97 ? 13.119 -12.771 -12.395 1.00 85.38 97 LEU A N 1
ATOM 748 C CA . LEU A 1 97 ? 14.076 -11.667 -12.478 1.00 85.38 97 LEU A CA 1
ATOM 749 C C . LEU A 1 97 ? 15.246 -11.880 -11.514 1.00 85.38 97 LEU A C 1
ATOM 751 O O . LEU A 1 97 ? 16.382 -11.765 -11.939 1.00 85.38 97 LEU A O 1
ATOM 755 N N . MET A 1 98 ? 15.024 -12.273 -10.262 1.00 83.88 98 MET A N 1
ATOM 756 C CA . MET A 1 98 ? 16.111 -12.526 -9.302 1.00 83.88 98 MET A CA 1
ATOM 757 C C . MET A 1 98 ? 17.061 -13.654 -9.725 1.00 83.88 98 MET A C 1
ATOM 759 O O . MET A 1 98 ? 18.247 -13.608 -9.403 1.00 83.88 98 MET A O 1
ATOM 763 N N . LEU A 1 99 ? 16.580 -14.635 -10.495 1.00 81.31 99 LEU A N 1
ATOM 764 C CA . LEU A 1 99 ? 17.414 -15.720 -11.019 1.00 81.31 99 LEU A CA 1
ATOM 765 C C . LEU A 1 99 ? 18.577 -15.220 -11.889 1.00 81.31 99 LEU A C 1
ATOM 767 O O . LEU A 1 99 ? 19.615 -15.878 -11.928 1.00 81.31 99 LEU A O 1
ATOM 771 N N . HIS A 1 100 ? 18.442 -14.062 -12.547 1.00 73.75 100 HIS A N 1
ATOM 772 C CA . HIS A 1 100 ? 19.514 -13.510 -13.384 1.00 73.75 100 HIS A CA 1
ATOM 773 C C . HIS A 1 100 ? 20.745 -13.067 -12.574 1.00 73.75 100 HIS A C 1
ATOM 775 O O . HIS A 1 100 ? 21.839 -13.007 -13.130 1.00 73.75 100 HIS A O 1
ATOM 781 N N . MET A 1 101 ? 20.584 -12.772 -11.276 1.00 71.31 101 MET A N 1
ATOM 782 C CA . MET A 1 101 ? 21.680 -12.350 -10.398 1.00 71.31 101 MET A CA 1
ATOM 783 C C . MET A 1 101 ? 22.508 -13.521 -9.855 1.00 71.31 101 MET A C 1
ATOM 785 O O . MET A 1 101 ? 23.537 -13.282 -9.229 1.00 71.31 101 MET A O 1
ATOM 789 N N . ILE A 1 102 ? 22.085 -14.777 -10.057 1.00 75.12 102 ILE A N 1
ATOM 790 C CA . ILE A 1 102 ? 22.795 -15.949 -9.530 1.00 75.12 102 ILE A CA 1
ATOM 791 C C . ILE A 1 102 ? 23.951 -16.309 -10.481 1.00 75.12 102 ILE A C 1
ATOM 793 O O . ILE A 1 102 ? 23.701 -16.814 -11.584 1.00 75.12 102 ILE A O 1
ATOM 797 N N . PRO A 1 103 ? 25.223 -16.104 -10.079 1.00 58.56 103 PRO A N 1
ATOM 798 C CA . PRO A 1 103 ? 26.364 -16.461 -10.913 1.00 58.56 103 PRO A CA 1
ATOM 799 C C . PRO A 1 103 ? 26.397 -17.984 -11.111 1.00 58.56 103 PRO A C 1
ATOM 801 O O . PRO A 1 103 ? 26.595 -18.740 -10.165 1.00 58.56 103 PRO A O 1
ATOM 804 N N . GLY A 1 104 ? 26.157 -18.438 -12.346 1.00 61.06 104 GLY A N 1
ATOM 805 C CA . GLY A 1 104 ? 26.121 -19.860 -12.725 1.00 61.06 104 GLY A CA 1
ATOM 806 C C . GLY A 1 104 ? 24.923 -20.249 -13.599 1.00 61.06 104 GLY A C 1
ATOM 807 O O . GLY A 1 104 ? 25.023 -21.179 -14.394 1.00 61.06 104 GLY A O 1
ATOM 808 N N . LEU A 1 105 ? 23.822 -19.494 -13.534 1.00 61.50 105 LEU A N 1
ATOM 809 C CA . LEU A 1 105 ? 22.646 -19.646 -14.400 1.00 61.50 105 LEU A CA 1
ATOM 810 C C . LEU A 1 105 ? 22.659 -18.562 -15.486 1.00 61.50 105 LEU A C 1
ATOM 812 O O . LEU A 1 105 ? 21.806 -17.681 -15.526 1.00 61.50 105 LEU A O 1
ATOM 816 N N . GLN A 1 106 ? 23.653 -18.604 -16.376 1.00 53.59 106 GLN A N 1
ATOM 817 C CA . GLN A 1 106 ? 23.734 -17.681 -17.514 1.00 53.59 106 GLN A CA 1
ATOM 818 C C . GLN A 1 106 ? 22.715 -18.066 -18.595 1.00 53.59 106 GLN A C 1
ATOM 820 O O . GLN A 1 106 ? 23.055 -18.546 -19.676 1.00 53.59 106 GLN A O 1
ATOM 825 N N . LEU A 1 107 ? 21.430 -17.873 -18.300 1.00 62.00 107 LEU A N 1
ATOM 826 C CA . LEU A 1 107 ? 20.371 -17.972 -19.292 1.00 62.00 107 LEU A CA 1
ATOM 827 C C . LEU A 1 107 ? 20.551 -16.808 -20.275 1.00 62.00 107 LEU A C 1
ATOM 829 O O . LEU A 1 107 ? 20.126 -15.689 -20.005 1.00 62.00 107 LEU A O 1
ATOM 833 N N . HIS A 1 108 ? 21.177 -17.074 -21.424 1.00 60.84 108 HIS A N 1
ATOM 834 C CA . HIS A 1 108 ? 21.426 -16.094 -22.495 1.00 60.84 108 HIS A CA 1
ATOM 835 C C . HIS A 1 108 ? 20.151 -15.329 -22.910 1.00 60.84 108 HIS A C 1
ATOM 837 O O . HIS A 1 108 ? 20.203 -14.170 -23.307 1.00 60.84 108 HIS A O 1
ATOM 843 N N . TRP A 1 109 ? 18.987 -15.967 -22.753 1.00 62.78 109 TRP A N 1
ATOM 844 C CA . TRP A 1 109 ? 17.673 -15.382 -23.021 1.00 62.78 109 TRP A CA 1
ATOM 845 C C . TRP A 1 109 ? 17.278 -14.284 -22.012 1.00 62.78 109 TRP A C 1
ATOM 847 O O . TRP A 1 109 ? 16.605 -13.326 -22.379 1.00 62.78 109 TRP A O 1
ATOM 857 N N . LEU A 1 110 ? 17.724 -14.388 -20.754 1.00 62.28 110 LEU A N 1
ATOM 858 C CA . LEU A 1 110 ? 17.373 -13.488 -19.645 1.00 62.28 110 LEU A CA 1
ATOM 859 C C . LEU A 1 110 ? 18.241 -12.214 -19.600 1.00 62.28 110 LEU A C 1
ATOM 861 O O . LEU A 1 110 ? 17.914 -11.274 -18.878 1.00 62.28 110 LEU A O 1
ATOM 865 N N . MET A 1 111 ? 19.312 -12.166 -20.400 1.00 65.75 111 MET A N 1
ATOM 866 C CA . MET A 1 111 ? 20.108 -10.956 -20.649 1.00 65.75 111 MET A CA 1
ATOM 867 C C . MET A 1 111 ? 19.472 -10.009 -21.665 1.00 65.75 111 MET A C 1
ATOM 869 O O . MET A 1 111 ? 19.976 -8.910 -21.869 1.00 65.75 111 MET A O 1
ATOM 873 N N . ASN A 1 112 ? 18.373 -10.409 -22.311 1.00 79.50 112 ASN A N 1
ATOM 874 C CA . ASN A 1 112 ? 17.699 -9.544 -23.263 1.00 79.50 112 ASN A CA 1
ATOM 875 C C . ASN A 1 112 ? 16.918 -8.441 -22.512 1.00 79.50 112 ASN A C 1
ATOM 877 O O . ASN A 1 112 ? 15.960 -8.770 -21.800 1.00 79.50 112 ASN A O 1
ATOM 881 N N . PRO A 1 113 ? 17.263 -7.148 -22.679 1.00 80.25 113 PRO A N 1
ATOM 882 C CA . PRO A 1 113 ? 16.635 -6.051 -21.930 1.00 80.25 113 PRO A CA 1
ATOM 883 C C . PRO A 1 113 ? 15.115 -5.980 -22.126 1.00 80.25 113 PRO A C 1
ATOM 885 O O . PRO A 1 113 ? 14.363 -5.673 -21.202 1.00 80.25 113 PRO A O 1
ATOM 888 N N . TRP A 1 114 ? 14.644 -6.348 -23.320 1.00 84.69 114 TRP A N 1
ATOM 889 C CA . TRP A 1 114 ? 13.222 -6.383 -23.660 1.00 84.69 114 TRP A CA 1
ATOM 890 C C . TRP A 1 114 ? 12.442 -7.437 -22.878 1.00 84.69 114 TRP A C 1
ATOM 892 O O . TRP A 1 114 ? 11.281 -7.216 -22.533 1.00 84.69 114 TRP A O 1
ATOM 902 N N . LEU A 1 115 ? 13.068 -8.575 -22.571 1.00 86.62 115 LEU A N 1
ATOM 903 C CA . LEU A 1 115 ? 12.426 -9.620 -21.783 1.00 86.62 115 LEU A CA 1
ATOM 904 C C . LEU A 1 115 ? 12.291 -9.189 -20.322 1.00 86.62 115 LEU A C 1
ATOM 906 O O . LEU A 1 115 ? 11.235 -9.375 -19.724 1.00 86.62 115 LEU A O 1
ATOM 910 N N . GLN A 1 116 ? 13.331 -8.574 -19.756 1.00 86.25 116 GLN A N 1
ATOM 911 C CA . GLN A 1 116 ? 13.271 -8.060 -18.388 1.00 86.25 116 GLN A CA 1
ATOM 912 C C . GLN A 1 116 ? 12.219 -6.955 -18.239 1.00 86.25 116 GLN A C 1
ATOM 914 O O . GLN A 1 116 ? 11.452 -6.952 -17.272 1.00 86.25 116 GLN A O 1
ATOM 919 N N . LEU A 1 117 ? 12.103 -6.075 -19.237 1.00 90.25 117 LEU A N 1
ATOM 920 C CA . LEU A 1 117 ? 11.011 -5.107 -19.318 1.00 90.25 117 LEU A CA 1
ATOM 921 C C . LEU A 1 117 ? 9.640 -5.811 -19.362 1.00 90.25 117 LEU A C 1
ATOM 923 O O . LEU A 1 117 ? 8.738 -5.468 -18.600 1.00 90.25 117 LEU A O 1
ATOM 927 N N . ALA A 1 118 ? 9.480 -6.839 -20.199 1.00 91.31 118 ALA A N 1
ATOM 928 C CA . ALA A 1 118 ? 8.224 -7.585 -20.298 1.00 91.31 118 ALA A CA 1
ATOM 929 C C . ALA A 1 118 ? 7.825 -8.274 -18.978 1.00 91.31 118 ALA A C 1
ATOM 931 O O . ALA A 1 118 ? 6.641 -8.307 -18.647 1.00 91.31 118 ALA A O 1
ATOM 932 N N . LEU A 1 119 ? 8.789 -8.786 -18.203 1.00 90.38 119 LEU A N 1
ATOM 933 C CA . LEU A 1 119 ? 8.530 -9.402 -16.894 1.00 90.38 119 LEU A CA 1
ATOM 934 C C . LEU A 1 119 ? 8.251 -8.378 -15.791 1.00 90.38 119 LEU A C 1
ATOM 936 O O . LEU A 1 119 ? 7.480 -8.665 -14.874 1.00 90.38 119 LEU A O 1
ATOM 940 N N . THR A 1 120 ? 8.856 -7.192 -15.858 1.00 92.31 120 THR A N 1
ATOM 941 C CA . THR A 1 120 ? 8.625 -6.141 -14.857 1.00 92.31 120 THR A CA 1
ATOM 942 C C . THR A 1 120 ? 7.310 -5.410 -15.041 1.00 92.31 120 THR A C 1
ATOM 944 O O . THR A 1 120 ? 6.714 -5.010 -14.042 1.00 92.31 120 THR A O 1
ATOM 947 N N . ILE A 1 121 ? 6.819 -5.259 -16.274 1.00 93.38 121 ILE A N 1
ATOM 948 C CA . ILE A 1 121 ? 5.566 -4.546 -16.564 1.00 93.38 121 ILE A CA 1
ATOM 949 C C . ILE A 1 121 ? 4.383 -5.067 -15.721 1.00 93.38 121 ILE A C 1
ATOM 951 O O . ILE A 1 121 ? 3.740 -4.241 -15.072 1.00 93.38 121 ILE A O 1
ATOM 955 N N . PRO A 1 122 ? 4.085 -6.382 -15.645 1.00 92.62 122 PRO A N 1
ATOM 956 C CA . PRO A 1 122 ? 2.992 -6.890 -14.814 1.00 92.62 122 PRO A CA 1
ATOM 957 C C . PRO A 1 122 ? 3.128 -6.503 -13.337 1.00 92.62 122 PRO A C 1
ATOM 959 O O . PRO A 1 122 ? 2.162 -6.042 -12.725 1.00 92.62 122 PRO A O 1
ATOM 962 N N . VAL A 1 123 ? 4.334 -6.637 -12.775 1.00 93.94 123 VAL A N 1
ATOM 963 C CA . VAL A 1 123 ? 4.626 -6.299 -11.372 1.00 93.94 123 VAL A CA 1
ATOM 964 C C . VAL A 1 123 ? 4.459 -4.798 -11.138 1.00 93.94 123 VAL A C 1
ATOM 966 O O . VAL A 1 123 ? 3.814 -4.386 -10.172 1.00 93.94 123 VAL A O 1
ATOM 969 N N . PHE A 1 124 ? 4.980 -3.977 -12.051 1.00 94.38 124 PHE A N 1
ATOM 970 C CA . PHE A 1 124 ? 4.880 -2.523 -11.998 1.00 94.38 124 PHE A CA 1
ATOM 971 C C . PHE A 1 124 ? 3.430 -2.048 -12.103 1.00 94.38 124 PHE A C 1
ATOM 973 O O . PHE A 1 124 ? 3.006 -1.208 -11.315 1.00 94.38 124 PHE A O 1
ATOM 980 N N . VAL A 1 125 ? 2.631 -2.619 -13.008 1.00 93.94 125 VAL A N 1
ATOM 981 C CA . VAL A 1 125 ? 1.207 -2.280 -13.159 1.00 93.94 125 VAL A CA 1
ATOM 982 C C . VAL A 1 125 ? 0.435 -2.606 -11.882 1.00 93.94 125 VAL A C 1
ATOM 984 O O . VAL A 1 125 ? -0.309 -1.755 -11.390 1.00 93.94 125 VAL A O 1
ATOM 987 N N . VAL A 1 126 ? 0.634 -3.793 -11.298 1.00 90.50 126 VAL A N 1
ATOM 988 C CA . VAL A 1 126 ? -0.011 -4.163 -10.027 1.00 90.50 126 VAL A CA 1
ATOM 989 C C . VAL A 1 126 ? 0.434 -3.226 -8.904 1.00 90.50 126 VAL A C 1
ATOM 991 O O . VAL A 1 126 ? -0.416 -2.696 -8.184 1.00 90.50 126 VAL A O 1
ATOM 994 N N . GLY A 1 127 ? 1.734 -2.947 -8.794 1.00 89.38 127 GLY A N 1
ATOM 995 C CA . GLY A 1 127 ? 2.288 -2.016 -7.811 1.00 89.38 127 GLY A CA 1
ATOM 996 C C . GLY A 1 127 ? 1.715 -0.604 -7.936 1.00 89.38 127 GLY A C 1
ATOM 997 O O . GLY A 1 127 ? 1.176 -0.064 -6.971 1.00 89.38 127 GLY A O 1
ATOM 998 N N . MET A 1 128 ? 1.746 -0.020 -9.133 1.00 91.50 128 MET A N 1
ATOM 999 C CA . MET A 1 128 ? 1.267 1.341 -9.394 1.00 91.50 128 MET A CA 1
ATOM 1000 C C . MET A 1 128 ? -0.252 1.468 -9.301 1.00 91.50 128 MET A C 1
ATOM 1002 O O . MET A 1 128 ? -0.754 2.509 -8.873 1.00 91.50 128 MET A O 1
ATOM 1006 N N . SER A 1 129 ? -0.997 0.406 -9.621 1.00 86.81 129 SER A N 1
ATOM 1007 C CA . SER A 1 129 ? -2.450 0.388 -9.432 1.00 86.81 129 SER A CA 1
ATOM 1008 C C . SER A 1 129 ? -2.859 0.573 -7.969 1.00 86.81 129 SER A C 1
ATOM 1010 O O . SER A 1 129 ? -3.948 1.088 -7.715 1.00 86.81 129 SER A O 1
ATOM 1012 N N . PHE A 1 130 ? -1.992 0.195 -7.024 1.00 84.62 130 PHE A N 1
ATOM 1013 C CA . PHE A 1 130 ? -2.226 0.325 -5.592 1.00 84.62 130 PHE A CA 1
ATOM 1014 C C . PHE A 1 130 ? -1.440 1.491 -4.976 1.00 84.62 130 PHE A C 1
ATOM 1016 O O . PHE A 1 130 ? -2.033 2.489 -4.559 1.00 84.62 130 PHE A O 1
ATOM 1023 N N . PHE A 1 131 ? -0.108 1.400 -4.960 1.00 87.19 131 PHE A N 1
ATOM 1024 C CA . PHE A 1 131 ? 0.766 2.400 -4.345 1.00 87.19 131 PHE A CA 1
ATOM 1025 C C . PHE A 1 131 ? 0.716 3.726 -5.101 1.00 87.19 131 PHE A C 1
ATOM 1027 O O . PHE A 1 131 ? 0.596 4.773 -4.477 1.00 87.19 131 PHE A O 1
ATOM 1034 N N . GLY A 1 132 ? 0.724 3.690 -6.436 1.00 86.56 132 GLY A N 1
ATOM 1035 C CA . GLY A 1 132 ? 0.705 4.887 -7.281 1.00 86.56 132 GLY A CA 1
ATOM 1036 C C . GLY A 1 132 ? -0.586 5.697 -7.152 1.00 86.56 132 GLY A C 1
ATOM 1037 O O . GLY A 1 132 ? -0.535 6.911 -6.954 1.00 86.56 132 GLY A O 1
ATOM 1038 N N . LYS A 1 133 ? -1.752 5.033 -7.182 1.00 81.75 133 LYS A N 1
ATOM 1039 C CA . LYS A 1 133 ? -3.047 5.706 -6.957 1.00 81.75 133 LYS A CA 1
ATOM 1040 C C . LYS A 1 133 ? -3.109 6.365 -5.580 1.00 81.75 133 LYS A C 1
ATOM 1042 O O . LYS A 1 133 ? -3.525 7.518 -5.468 1.00 81.75 133 LYS A O 1
ATOM 1047 N N . SER A 1 134 ? -2.671 5.647 -4.544 1.00 79.81 134 SER A N 1
ATOM 1048 C CA . SER A 1 134 ? -2.628 6.170 -3.177 1.00 79.81 134 SER A CA 1
ATOM 1049 C C . SER A 1 134 ? -1.644 7.337 -3.041 1.00 79.81 134 SER A C 1
ATOM 1051 O O . SER A 1 134 ? -1.989 8.361 -2.453 1.00 79.81 134 SER A O 1
ATOM 1053 N N . ALA A 1 135 ? -0.457 7.225 -3.639 1.00 86.19 135 ALA A N 1
ATOM 1054 C CA . ALA A 1 135 ? 0.574 8.255 -3.625 1.00 86.19 135 ALA A CA 1
ATOM 1055 C C . ALA A 1 135 ? 0.100 9.554 -4.285 1.00 86.19 135 ALA A C 1
ATOM 1057 O O . ALA A 1 135 ? 0.222 10.626 -3.696 1.00 86.19 135 ALA A O 1
ATOM 1058 N N . TRP A 1 136 ? -0.504 9.464 -5.473 1.00 85.38 136 TRP A N 1
ATOM 1059 C CA . TRP A 1 136 ? -1.022 10.628 -6.197 1.00 85.38 136 TRP A CA 1
ATOM 1060 C C . TRP A 1 136 ? -2.040 11.418 -5.369 1.00 85.38 136 TRP A C 1
ATOM 1062 O O . TRP A 1 136 ? -1.986 12.642 -5.256 1.00 85.38 136 TRP A O 1
ATOM 1072 N N . LYS A 1 137 ? -2.956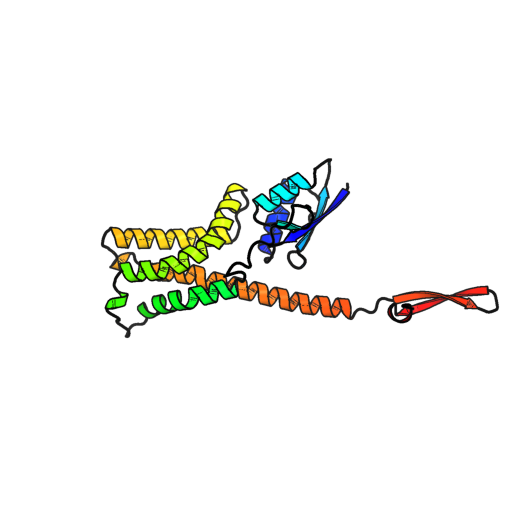 10.689 -4.739 1.00 75.50 137 LYS A N 1
ATOM 1073 C CA . LYS A 1 137 ? -4.029 11.237 -3.911 1.00 75.50 137 LYS A CA 1
ATOM 1074 C C . LYS A 1 137 ? -3.502 11.842 -2.610 1.00 75.50 137 LYS A C 1
ATOM 1076 O O . LYS A 1 137 ? -3.895 12.941 -2.231 1.00 75.50 137 LYS A O 1
ATOM 1081 N N . SER A 1 138 ? -2.546 11.168 -1.980 1.00 79.00 138 SER A N 1
ATOM 1082 C CA . SER A 1 138 ? -1.827 11.630 -0.790 1.00 79.00 138 SER A CA 1
ATOM 1083 C C . SER A 1 138 ? -1.064 12.937 -1.036 1.00 79.00 138 SER A C 1
ATOM 1085 O O . SER A 1 138 ? -1.175 13.870 -0.236 1.00 79.00 138 SER A O 1
ATOM 1087 N N . ILE A 1 139 ? -0.367 13.049 -2.173 1.00 86.00 139 ILE A N 1
ATOM 1088 C CA . ILE A 1 139 ? 0.330 14.276 -2.586 1.00 86.00 139 ILE A CA 1
ATOM 1089 C C . ILE A 1 139 ? -0.674 15.399 -2.852 1.00 86.00 139 ILE A C 1
ATOM 1091 O O . ILE A 1 139 ? -0.511 16.496 -2.319 1.00 86.00 139 ILE A O 1
ATOM 1095 N N . ARG A 1 140 ? -1.743 15.128 -3.615 1.00 83.56 140 ARG A N 1
ATOM 1096 C CA . ARG A 1 140 ? -2.783 16.125 -3.922 1.00 83.56 140 ARG A CA 1
ATOM 1097 C C . ARG A 1 140 ? -3.441 16.691 -2.662 1.00 83.56 140 ARG A C 1
ATOM 1099 O O . ARG A 1 140 ? -3.751 17.877 -2.617 1.00 83.56 140 ARG A O 1
ATOM 1106 N N . ASN A 1 141 ? -3.616 15.863 -1.637 1.00 74.19 141 ASN A N 1
ATOM 1107 C CA . ASN A 1 141 ? -4.241 16.262 -0.376 1.00 74.19 141 ASN A CA 1
ATOM 1108 C C . ASN A 1 141 ? -3.238 16.861 0.635 1.00 74.19 141 ASN A C 1
ATOM 1110 O O . ASN A 1 141 ? -3.639 17.321 1.708 1.00 74.19 141 ASN A O 1
ATOM 1114 N N . GLY A 1 142 ? -1.943 16.897 0.298 1.00 79.06 142 GLY A N 1
ATOM 1115 C CA . GLY A 1 142 ? -0.888 17.488 1.123 1.00 79.06 142 GLY A CA 1
ATOM 1116 C C . GLY A 1 142 ? -0.563 16.699 2.393 1.00 79.06 142 GLY A C 1
ATOM 1117 O O . GLY A 1 142 ? -0.073 17.283 3.357 1.00 79.06 142 GLY A O 1
ATOM 1118 N N . ILE A 1 143 ? -0.858 15.395 2.424 1.00 76.56 143 ILE A N 1
ATOM 1119 C CA . ILE A 1 143 ? -0.550 14.505 3.554 1.00 76.56 143 ILE A CA 1
ATOM 1120 C C . ILE A 1 143 ? 0.223 13.302 3.003 1.00 76.56 143 ILE A C 1
ATOM 1122 O O . ILE A 1 143 ? -0.412 12.305 2.652 1.00 76.56 143 ILE A O 1
ATOM 1126 N N . PRO A 1 144 ? 1.566 13.380 2.890 1.00 78.06 144 PRO A N 1
ATOM 1127 C CA . PRO A 1 144 ? 2.391 12.280 2.395 1.00 78.06 144 PRO A CA 1
ATOM 1128 C C . PRO A 1 144 ? 2.242 11.020 3.258 1.00 78.06 144 PRO A C 1
ATOM 1130 O O . PRO A 1 144 ? 2.329 11.093 4.485 1.00 78.06 144 PRO A O 1
ATOM 1133 N N . ASN A 1 145 ? 2.031 9.870 2.618 1.00 79.94 145 ASN A N 1
ATOM 1134 C CA . ASN A 1 145 ? 1.927 8.558 3.263 1.00 79.94 145 ASN A CA 1
ATOM 1135 C C . ASN A 1 145 ? 3.074 7.620 2.829 1.00 79.94 145 ASN A C 1
ATOM 1137 O O . ASN A 1 145 ? 3.882 7.967 1.968 1.00 79.94 145 ASN A O 1
ATOM 1141 N N . MET A 1 146 ? 3.145 6.414 3.408 1.00 87.38 146 MET A N 1
ATOM 1142 C CA . MET A 1 146 ? 4.181 5.417 3.071 1.00 87.38 146 MET A CA 1
ATOM 1143 C C . MET A 1 146 ? 4.197 5.070 1.573 1.00 87.38 146 MET A C 1
ATOM 1145 O O . MET A 1 146 ? 5.264 4.908 0.979 1.00 87.38 146 MET A O 1
ATOM 1149 N N . ASN A 1 147 ? 3.018 5.025 0.945 1.00 87.44 147 ASN A N 1
ATOM 1150 C CA . ASN A 1 147 ? 2.866 4.672 -0.465 1.00 87.44 147 ASN A CA 1
ATOM 1151 C C . ASN A 1 147 ? 3.517 5.701 -1.397 1.00 87.44 147 ASN A C 1
ATOM 1153 O O . ASN A 1 147 ? 3.946 5.324 -2.484 1.00 87.44 147 ASN A O 1
ATOM 1157 N N . VAL A 1 148 ? 3.650 6.966 -0.977 1.00 89.06 148 VAL A N 1
ATOM 1158 C CA . VAL A 1 148 ? 4.382 7.996 -1.734 1.00 89.06 148 VAL A CA 1
ATOM 1159 C C . VAL A 1 148 ? 5.848 7.614 -1.905 1.00 89.06 148 VAL A C 1
ATOM 1161 O O . VAL A 1 148 ? 6.351 7.630 -3.026 1.00 89.06 148 VAL A O 1
ATOM 1164 N N . LEU A 1 149 ? 6.524 7.222 -0.822 1.00 92.12 149 LEU A N 1
ATOM 1165 C CA . LEU A 1 149 ? 7.940 6.850 -0.870 1.00 92.12 149 LEU A CA 1
ATOM 1166 C C . LEU A 1 149 ? 8.159 5.614 -1.753 1.00 92.12 149 LEU A C 1
ATOM 1168 O O . LEU A 1 149 ? 9.055 5.600 -2.596 1.00 92.12 149 LEU A O 1
ATOM 1172 N N . ILE A 1 150 ? 7.293 4.609 -1.600 1.00 92.81 150 ILE A N 1
ATOM 1173 C CA . ILE A 1 150 ? 7.335 3.374 -2.393 1.00 92.81 150 ILE A CA 1
ATOM 1174 C C . ILE A 1 150 ? 7.119 3.678 -3.880 1.00 92.81 150 ILE A C 1
ATOM 1176 O O . ILE A 1 150 ? 7.881 3.206 -4.722 1.00 92.81 150 ILE A O 1
ATOM 1180 N N . ALA A 1 151 ? 6.106 4.485 -4.209 1.00 93.56 151 ALA A N 1
ATOM 1181 C CA . ALA A 1 151 ? 5.787 4.837 -5.589 1.00 93.56 151 ALA A CA 1
ATOM 1182 C C . ALA A 1 151 ? 6.926 5.617 -6.257 1.00 93.56 151 ALA A C 1
ATOM 1184 O O . ALA A 1 151 ? 7.260 5.326 -7.401 1.00 93.56 151 ALA A O 1
ATOM 1185 N N . ILE A 1 152 ? 7.555 6.562 -5.550 1.00 95.06 152 ILE A N 1
ATOM 1186 C CA . ILE A 1 152 ? 8.697 7.320 -6.079 1.00 95.06 152 ILE A CA 1
ATOM 1187 C C . ILE A 1 152 ? 9.891 6.393 -6.332 1.00 95.06 152 ILE A C 1
ATOM 1189 O O . ILE A 1 152 ? 10.484 6.466 -7.403 1.00 95.06 152 ILE A O 1
ATOM 1193 N N . GLY A 1 153 ? 10.222 5.496 -5.398 1.00 95.12 153 GLY A N 1
ATOM 1194 C CA . GLY A 1 153 ? 11.340 4.558 -5.564 1.00 95.12 153 GLY A CA 1
ATOM 1195 C C . GLY A 1 153 ? 11.133 3.569 -6.715 1.00 95.12 153 GLY A C 1
ATOM 1196 O O . GLY A 1 153 ? 12.029 3.371 -7.540 1.00 95.12 153 GLY A O 1
ATOM 1197 N N . ALA A 1 154 ? 9.933 2.991 -6.818 1.00 95.00 154 ALA A N 1
ATOM 1198 C CA . ALA A 1 154 ? 9.572 2.098 -7.918 1.00 95.00 154 ALA A CA 1
ATOM 1199 C C . ALA A 1 154 ? 9.562 2.831 -9.270 1.00 95.00 154 ALA A C 1
ATOM 1201 O O . ALA A 1 154 ? 10.024 2.293 -10.269 1.00 95.00 154 ALA A O 1
ATOM 1202 N N . LEU A 1 155 ? 9.076 4.074 -9.313 1.00 95.31 155 LEU A N 1
ATOM 1203 C CA . LEU A 1 155 ? 9.057 4.868 -10.540 1.00 95.31 155 LEU A CA 1
ATOM 1204 C C . LEU A 1 155 ? 10.466 5.307 -10.952 1.00 95.31 155 LEU A C 1
ATOM 1206 O O . LEU A 1 155 ? 10.794 5.227 -12.131 1.00 95.31 155 LEU A O 1
ATOM 1210 N N . ALA A 1 156 ? 11.313 5.709 -10.003 1.00 95.19 156 ALA A N 1
ATOM 1211 C CA . ALA A 1 156 ? 12.697 6.092 -10.272 1.00 95.19 156 ALA A CA 1
ATOM 1212 C C . ALA A 1 156 ? 13.502 4.926 -10.865 1.00 95.19 156 ALA A C 1
ATOM 1214 O O . ALA A 1 156 ? 14.108 5.080 -11.922 1.00 95.19 156 ALA A O 1
ATOM 1215 N N . SER A 1 157 ? 13.452 3.750 -10.231 1.00 94.19 157 SER A N 1
ATOM 1216 C CA . SER A 1 157 ? 14.138 2.544 -10.724 1.00 94.19 157 SER A CA 1
ATOM 1217 C C . SER A 1 157 ? 13.595 2.074 -12.078 1.00 94.19 157 SER A C 1
ATOM 1219 O O . SER A 1 157 ? 14.380 1.759 -12.976 1.00 94.19 157 SER A O 1
ATOM 1221 N N . PHE A 1 158 ? 12.275 2.113 -12.280 1.00 93.44 158 PHE A N 1
ATOM 1222 C CA . PHE A 1 158 ? 11.658 1.734 -13.551 1.00 93.44 158 PHE A CA 1
ATOM 1223 C C . PHE A 1 158 ? 12.033 2.682 -14.696 1.00 93.44 158 PHE A C 1
ATOM 1225 O O . PHE A 1 158 ? 12.447 2.227 -15.760 1.00 93.44 158 PHE A O 1
ATOM 1232 N N . VAL A 1 159 ? 11.921 3.999 -14.489 1.00 93.38 159 VAL A N 1
ATOM 1233 C CA . VAL A 1 159 ? 12.247 5.008 -15.513 1.00 93.38 159 VAL A CA 1
ATOM 1234 C C . VAL A 1 159 ? 13.731 4.967 -15.865 1.00 93.38 159 VAL A C 1
ATOM 1236 O O . VAL A 1 159 ? 14.074 5.063 -17.041 1.00 93.38 159 VAL A O 1
ATOM 1239 N N . TYR A 1 160 ? 14.605 4.778 -14.875 1.00 91.75 160 TYR A N 1
ATOM 1240 C CA . TYR A 1 160 ? 16.043 4.660 -15.108 1.00 91.75 160 TYR A CA 1
ATOM 1241 C C . TYR A 1 160 ? 16.389 3.416 -15.943 1.00 91.75 160 TYR A C 1
ATOM 1243 O O . TYR A 1 160 ? 17.134 3.510 -16.918 1.00 91.75 160 TYR A O 1
ATOM 1251 N N . SER A 1 161 ? 15.742 2.285 -15.646 1.00 90.44 161 SER A N 1
ATOM 1252 C CA . SER A 1 161 ? 15.883 1.039 -16.417 1.00 90.44 161 SER A CA 1
ATOM 1253 C C . SER A 1 161 ? 15.346 1.162 -17.844 1.00 90.44 161 SER A C 1
ATOM 1255 O O . SER A 1 161 ? 15.963 0.684 -18.803 1.00 90.44 161 SER A O 1
ATOM 1257 N N . LEU A 1 162 ? 14.210 1.846 -18.007 1.00 90.12 162 LEU A N 1
ATOM 1258 C CA . LEU A 1 162 ? 13.612 2.113 -19.312 1.00 90.12 162 LEU A CA 1
ATOM 1259 C C . LEU A 1 162 ? 14.511 3.015 -20.160 1.00 90.12 162 LEU A C 1
ATOM 1261 O O . LEU A 1 162 ? 14.711 2.740 -21.342 1.00 90.12 162 LEU A O 1
ATOM 1265 N N . TYR A 1 163 ? 15.100 4.046 -19.552 1.00 90.69 163 TYR A N 1
ATOM 1266 C CA . TYR A 1 163 ? 16.059 4.921 -20.219 1.00 90.69 163 TYR A CA 1
ATOM 1267 C C . TYR A 1 163 ? 17.267 4.133 -20.743 1.00 90.69 163 TYR A C 1
ATOM 1269 O O . TYR A 1 163 ? 17.568 4.222 -21.932 1.00 90.69 163 TYR A O 1
ATOM 1277 N N . GLY A 1 164 ? 17.887 3.285 -19.913 1.00 86.94 164 GLY A N 1
ATOM 1278 C CA . GLY A 1 164 ? 19.007 2.431 -20.333 1.00 86.94 164 GLY A CA 1
ATOM 1279 C C . GLY A 1 164 ? 18.653 1.444 -21.451 1.00 86.94 164 GLY A C 1
ATOM 1280 O O . GLY A 1 164 ? 19.466 1.165 -22.332 1.00 86.94 164 GLY A O 1
ATOM 1281 N N . THR A 1 165 ? 17.411 0.950 -21.460 1.00 86.19 165 THR A N 1
ATOM 1282 C CA . THR A 1 165 ? 16.910 0.056 -22.517 1.00 86.19 165 THR A CA 1
ATOM 1283 C C . THR A 1 165 ? 16.747 0.788 -23.852 1.00 86.19 165 THR A C 1
ATOM 1285 O O . THR A 1 165 ? 17.062 0.228 -24.899 1.00 86.19 165 THR A O 1
ATOM 1288 N N . LEU A 1 166 ? 16.296 2.047 -23.829 1.00 86.56 166 LEU A N 1
ATOM 1289 C CA . LEU A 1 166 ? 16.094 2.864 -25.031 1.00 86.56 166 LEU A CA 1
ATOM 1290 C C . LEU A 1 166 ? 17.404 3.393 -25.629 1.00 86.56 166 LEU A C 1
ATOM 1292 O O . LEU A 1 166 ? 17.508 3.504 -26.848 1.00 86.56 166 LEU A O 1
ATOM 1296 N N . THR A 1 167 ? 18.408 3.706 -24.804 1.00 84.38 167 THR A N 1
ATOM 1297 C CA . THR A 1 167 ? 19.718 4.201 -25.270 1.00 84.38 167 THR A CA 1
ATOM 1298 C C . THR A 1 167 ? 20.670 3.089 -25.717 1.00 84.38 167 THR A C 1
ATOM 1300 O O . THR A 1 167 ? 21.764 3.378 -26.198 1.00 84.38 167 THR A O 1
ATOM 1303 N N . GLY A 1 168 ? 20.281 1.818 -25.565 1.00 76.81 168 GLY A N 1
ATOM 1304 C CA . GLY A 1 168 ? 21.125 0.664 -25.887 1.00 76.81 168 GLY A CA 1
ATOM 1305 C C . GLY A 1 168 ? 22.253 0.410 -24.877 1.00 76.81 168 GLY A C 1
ATOM 1306 O O . GLY A 1 168 ? 23.061 -0.489 -25.088 1.00 76.81 168 GLY A O 1
ATOM 1307 N N . GLN A 1 169 ? 22.291 1.152 -23.765 1.00 77.88 169 GLN A N 1
ATOM 1308 C CA . GLN A 1 169 ? 23.250 1.003 -22.659 1.00 77.88 169 GLN A CA 1
ATOM 1309 C C . GLN A 1 169 ? 22.651 0.163 -21.525 1.00 77.88 169 GLN A C 1
ATOM 1311 O O . GLN A 1 169 ? 22.799 0.464 -20.341 1.00 77.88 169 GLN A O 1
ATOM 1316 N N . ALA A 1 170 ? 21.925 -0.894 -21.886 1.00 65.25 170 ALA A N 1
ATOM 1317 C CA . ALA A 1 170 ? 21.196 -1.700 -20.918 1.00 65.25 170 ALA A CA 1
ATOM 1318 C C . ALA A 1 170 ? 22.125 -2.401 -19.912 1.00 65.25 170 ALA A C 1
ATOM 1320 O O . ALA A 1 170 ? 21.717 -2.640 -18.788 1.00 65.25 170 ALA A O 1
ATOM 1321 N N . ALA A 1 171 ? 23.380 -2.686 -20.268 1.00 66.62 171 ALA A N 1
ATOM 1322 C CA . ALA A 1 171 ? 24.311 -3.367 -19.367 1.00 66.62 171 ALA A CA 1
ATOM 1323 C C . ALA A 1 171 ? 24.642 -2.566 -18.089 1.00 66.62 171 ALA A C 1
ATOM 1325 O O . ALA A 1 171 ? 24.862 -3.176 -17.047 1.00 66.62 171 ALA A O 1
ATOM 1326 N N . ASP A 1 172 ? 24.628 -1.230 -18.152 1.00 70.69 172 ASP A N 1
ATOM 1327 C CA . ASP A 1 172 ? 25.054 -0.367 -17.037 1.00 70.69 172 ASP A CA 1
ATOM 1328 C C . ASP A 1 172 ? 23.882 0.197 -16.215 1.00 70.69 172 ASP A C 1
ATOM 1330 O O . ASP A 1 172 ? 24.068 0.658 -15.088 1.00 70.69 172 ASP A O 1
ATOM 1334 N N . TYR A 1 173 ? 22.665 0.173 -16.768 1.00 74.50 173 TYR A N 1
ATOM 1335 C CA . TYR A 1 173 ? 21.515 0.909 -16.225 1.00 74.50 173 TYR A CA 1
ATOM 1336 C C . TYR A 1 173 ? 20.271 0.049 -15.971 1.00 74.50 173 TYR A C 1
ATOM 1338 O O . TYR A 1 173 ? 19.174 0.581 -15.809 1.00 74.50 173 TYR A O 1
ATOM 1346 N N . MET A 1 174 ? 20.403 -1.275 -15.940 1.00 78.75 174 MET A N 1
ATOM 1347 C CA . MET A 1 174 ? 19.270 -2.185 -15.782 1.00 78.75 174 MET A CA 1
ATOM 1348 C C . MET A 1 174 ? 18.984 -2.466 -14.302 1.00 78.75 174 MET A C 1
ATOM 1350 O O . MET A 1 174 ? 19.731 -3.185 -13.653 1.00 78.75 174 MET A O 1
ATOM 1354 N N . PHE A 1 175 ? 17.894 -1.879 -13.791 1.00 88.38 175 PHE A N 1
ATOM 1355 C CA . PHE A 1 175 ? 17.408 -2.008 -12.406 1.00 88.38 175 PHE A CA 1
ATOM 1356 C C . PHE A 1 175 ? 15.951 -2.510 -12.349 1.00 88.38 175 PHE A C 1
ATOM 1358 O O . PHE A 1 175 ? 15.131 -2.127 -11.494 1.00 88.38 175 PHE A O 1
ATOM 1365 N N . TYR A 1 176 ? 15.591 -3.351 -13.316 1.00 90.06 176 TYR A N 1
ATOM 1366 C CA . TYR A 1 176 ? 14.260 -3.940 -13.448 1.00 90.06 176 TYR A CA 1
ATOM 1367 C C . TYR A 1 176 ? 13.949 -4.874 -12.269 1.00 90.06 176 TYR A C 1
ATOM 1369 O O . TYR A 1 176 ? 12.854 -4.837 -11.698 1.00 90.06 176 TYR A O 1
ATOM 1377 N N . GLU A 1 177 ? 14.935 -5.651 -11.833 1.00 90.88 177 GLU A N 1
ATOM 1378 C CA . GLU A 1 177 ? 14.881 -6.485 -10.634 1.00 90.88 177 GLU A CA 1
ATOM 1379 C C . GLU A 1 177 ? 14.675 -5.656 -9.367 1.00 90.88 177 GLU A C 1
ATOM 1381 O O . GLU A 1 177 ? 13.862 -6.036 -8.524 1.00 90.88 177 GLU A O 1
ATOM 1386 N N . THR A 1 178 ? 15.328 -4.498 -9.253 1.00 92.12 178 THR A N 1
ATOM 1387 C CA . THR A 1 178 ? 15.171 -3.595 -8.108 1.00 92.12 178 THR A CA 1
ATOM 1388 C C . THR A 1 178 ? 13.732 -3.089 -8.018 1.00 92.12 178 THR A C 1
ATOM 1390 O O . THR A 1 178 ? 13.108 -3.175 -6.957 1.00 92.12 178 THR A O 1
ATOM 1393 N N . THR A 1 179 ? 13.155 -2.659 -9.146 1.00 93.75 179 THR A N 1
ATOM 1394 C CA . THR A 1 179 ? 11.746 -2.232 -9.226 1.00 93.75 179 THR A CA 1
ATOM 1395 C C . THR A 1 179 ? 10.802 -3.342 -8.749 1.00 93.75 179 THR A C 1
ATOM 1397 O O . THR A 1 179 ? 9.946 -3.122 -7.886 1.00 93.75 179 THR A O 1
ATOM 1400 N N . ALA A 1 180 ? 10.963 -4.552 -9.294 1.00 94.19 180 ALA A N 1
ATOM 1401 C CA . ALA A 1 180 ? 10.108 -5.692 -8.972 1.00 94.19 180 ALA A CA 1
ATOM 1402 C C . ALA A 1 180 ? 10.258 -6.133 -7.507 1.00 94.19 180 ALA A C 1
ATOM 1404 O O . ALA A 1 180 ? 9.265 -6.441 -6.840 1.00 94.19 180 ALA A O 1
ATOM 1405 N N . THR A 1 181 ? 11.485 -6.111 -6.987 1.00 93.88 181 THR A N 1
ATOM 1406 C CA . THR A 1 181 ? 11.814 -6.511 -5.614 1.00 93.88 181 THR A CA 1
ATOM 1407 C C . THR A 1 181 ? 11.215 -5.554 -4.598 1.00 93.88 181 THR A C 1
ATOM 1409 O O . THR A 1 181 ? 10.553 -6.014 -3.669 1.00 93.88 181 THR A O 1
ATOM 1412 N N . ILE A 1 182 ? 11.359 -4.238 -4.800 1.00 94.62 182 ILE A N 1
ATOM 1413 C CA . ILE A 1 182 ? 10.753 -3.222 -3.924 1.00 94.62 182 ILE A CA 1
ATOM 1414 C C . ILE A 1 182 ? 9.245 -3.461 -3.819 1.00 94.62 182 ILE A C 1
ATOM 1416 O O . ILE A 1 182 ? 8.716 -3.622 -2.721 1.00 94.62 182 ILE A O 1
ATOM 1420 N N . LEU A 1 183 ? 8.548 -3.542 -4.956 1.00 94.12 183 LEU A N 1
ATOM 1421 C CA . LEU A 1 183 ? 7.092 -3.708 -4.968 1.00 94.12 183 LEU A CA 1
ATOM 1422 C C . LEU A 1 183 ? 6.653 -5.023 -4.312 1.00 94.12 183 LEU A C 1
ATOM 1424 O O . LEU A 1 183 ? 5.697 -5.043 -3.537 1.00 94.12 183 LEU A O 1
ATOM 1428 N N . THR A 1 184 ? 7.358 -6.118 -4.594 1.00 94.00 184 THR A N 1
ATOM 1429 C CA . THR A 1 184 ? 7.006 -7.450 -4.083 1.00 94.00 184 THR A CA 1
ATOM 1430 C C . THR A 1 184 ? 7.239 -7.560 -2.578 1.00 94.00 184 THR A C 1
ATOM 1432 O O . THR A 1 184 ? 6.354 -8.023 -1.858 1.00 94.00 184 THR A O 1
ATOM 1435 N N . LEU A 1 185 ? 8.392 -7.104 -2.080 1.00 94.19 185 LEU A N 1
ATOM 1436 C CA . LEU A 1 185 ? 8.719 -7.166 -0.653 1.00 94.19 185 LEU A CA 1
ATOM 1437 C C . LEU A 1 185 ? 7.824 -6.257 0.183 1.00 94.19 185 LEU A C 1
ATOM 1439 O O . LEU A 1 185 ? 7.423 -6.644 1.276 1.00 94.19 185 LEU A O 1
ATOM 1443 N N . VAL A 1 186 ? 7.449 -5.086 -0.332 1.00 92.94 186 VAL A N 1
ATOM 1444 C CA . VAL A 1 186 ? 6.497 -4.210 0.362 1.00 92.94 186 VAL A CA 1
ATOM 1445 C C . VAL A 1 186 ? 5.119 -4.869 0.456 1.00 92.94 186 VAL A C 1
ATOM 1447 O O . VAL A 1 186 ? 4.496 -4.817 1.512 1.00 92.94 186 VAL A O 1
ATOM 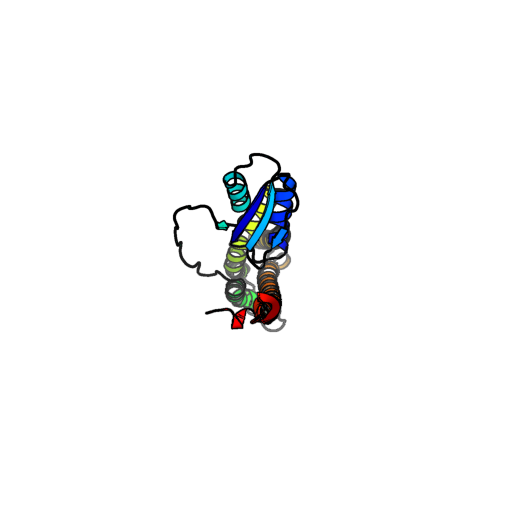1450 N N . PHE A 1 187 ? 4.639 -5.542 -0.597 1.00 90.69 187 PHE A N 1
ATOM 1451 C CA . PHE A 1 187 ? 3.380 -6.292 -0.499 1.00 90.69 187 PHE A CA 1
ATOM 1452 C C . PHE A 1 187 ? 3.439 -7.408 0.549 1.00 90.69 187 PHE A C 1
ATOM 1454 O O . PHE A 1 187 ? 2.460 -7.606 1.271 1.00 90.69 187 PHE A O 1
ATOM 1461 N N . LEU A 1 188 ? 4.571 -8.110 0.653 1.00 92.75 188 LEU A N 1
ATOM 1462 C CA . LEU A 1 188 ? 4.792 -9.101 1.706 1.00 92.75 188 LEU A CA 1
ATOM 1463 C C . LEU A 1 188 ? 4.782 -8.456 3.097 1.00 92.75 188 LEU A C 1
ATOM 1465 O O . LEU A 1 188 ? 4.116 -8.965 3.995 1.00 92.75 188 LEU A O 1
ATOM 1469 N N . GLY A 1 189 ? 5.477 -7.328 3.257 1.00 90.94 189 GLY A N 1
ATOM 1470 C CA . GLY A 1 189 ? 5.520 -6.565 4.503 1.00 90.94 189 GLY A CA 1
ATOM 1471 C C . GLY A 1 189 ? 4.129 -6.144 4.970 1.00 90.94 189 GLY A C 1
ATOM 1472 O O . GLY A 1 189 ? 3.761 -6.442 6.102 1.00 90.94 189 GLY A O 1
ATOM 1473 N N . ASN A 1 190 ? 3.321 -5.565 4.077 1.00 85.12 190 ASN A N 1
ATOM 1474 C CA . ASN A 1 190 ? 1.936 -5.195 4.384 1.00 85.12 190 ASN A CA 1
ATOM 1475 C C . ASN A 1 190 ? 1.101 -6.413 4.805 1.00 85.12 190 ASN A C 1
ATOM 1477 O O . ASN A 1 190 ? 0.364 -6.344 5.779 1.00 85.12 190 ASN A O 1
ATOM 1481 N N . TYR A 1 191 ? 1.245 -7.552 4.118 1.00 87.38 191 TYR A N 1
ATOM 1482 C CA . TYR A 1 191 ? 0.544 -8.775 4.515 1.00 87.38 191 TYR A CA 1
ATOM 1483 C C . TYR A 1 191 ? 0.940 -9.243 5.925 1.00 87.38 191 TYR A C 1
ATOM 1485 O O . TYR A 1 191 ? 0.078 -9.651 6.705 1.00 87.38 191 TYR A O 1
ATOM 1493 N N . MET A 1 192 ? 2.231 -9.193 6.260 1.00 88.31 192 MET A N 1
ATOM 1494 C CA . MET A 1 192 ? 2.712 -9.552 7.595 1.00 88.31 192 MET A CA 1
ATOM 1495 C C . MET A 1 192 ? 2.205 -8.578 8.663 1.00 88.31 192 MET A C 1
ATOM 1497 O O . MET A 1 192 ? 1.811 -9.021 9.741 1.00 88.31 192 MET A O 1
ATOM 1501 N N . GLU A 1 193 ? 2.185 -7.277 8.364 1.00 84.38 193 GLU A N 1
ATOM 1502 C CA . GLU A 1 193 ? 1.622 -6.250 9.245 1.00 84.38 193 GLU A CA 1
ATOM 1503 C C . GLU A 1 193 ? 0.144 -6.539 9.535 1.00 84.38 193 GLU A C 1
ATOM 1505 O O . GLU A 1 193 ? -0.233 -6.679 10.703 1.00 84.38 193 GLU A O 1
ATOM 1510 N N . ASP A 1 194 ? -0.665 -6.741 8.492 1.00 80.50 194 ASP A N 1
ATOM 1511 C CA . ASP A 1 194 ? -2.093 -7.043 8.614 1.00 80.50 194 ASP A CA 1
ATOM 1512 C C . ASP A 1 194 ? -2.329 -8.320 9.433 1.00 80.50 194 ASP A C 1
ATOM 1514 O O . ASP A 1 194 ? -3.181 -8.356 10.325 1.00 80.50 194 ASP A O 1
ATOM 1518 N N . ALA A 1 195 ? -1.556 -9.378 9.168 1.00 83.38 195 ALA A N 1
ATOM 1519 C CA . ALA A 1 195 ? -1.672 -10.646 9.882 1.00 83.38 195 ALA A CA 1
ATOM 1520 C C . ALA A 1 195 ? -1.355 -10.494 11.381 1.00 83.38 195 ALA A C 1
ATOM 1522 O O . ALA A 1 195 ? -2.100 -11.000 12.231 1.00 83.38 195 ALA A O 1
ATOM 1523 N N . SER A 1 196 ? -0.290 -9.763 11.722 1.00 84.00 196 SER A N 1
ATOM 1524 C CA . SER A 1 196 ? 0.098 -9.501 13.113 1.00 84.00 196 SER A CA 1
ATOM 1525 C C . SER A 1 196 ? -0.943 -8.655 13.847 1.00 84.00 196 SER A C 1
ATOM 1527 O O . SER A 1 196 ? -1.350 -8.997 14.965 1.00 84.00 196 SER A O 1
ATOM 1529 N N . VAL A 1 197 ? -1.444 -7.600 13.206 1.00 78.00 197 VAL A N 1
ATOM 1530 C CA . VAL A 1 197 ? -2.510 -6.742 13.739 1.00 78.00 197 VAL A CA 1
ATOM 1531 C C . VAL A 1 197 ? -3.780 -7.553 14.009 1.00 78.00 197 VAL A C 1
ATOM 1533 O O . VAL A 1 197 ? -4.311 -7.520 15.123 1.00 78.00 197 VAL A O 1
ATOM 1536 N N . GLN A 1 198 ? -4.240 -8.341 13.035 1.00 77.94 198 GLN A N 1
ATOM 1537 C CA . GLN A 1 198 ? -5.446 -9.160 13.175 1.00 77.94 198 GLN A CA 1
ATOM 1538 C C . GLN A 1 198 ? -5.308 -10.204 14.286 1.00 77.94 198 GLN A C 1
ATOM 1540 O O . GLN A 1 198 ? -6.266 -10.459 15.017 1.00 77.94 198 GLN A O 1
ATOM 1545 N N . SER A 1 199 ? -4.128 -10.810 14.446 1.00 80.38 199 SER A N 1
ATOM 1546 C CA . SER A 1 199 ? -3.886 -11.779 15.522 1.00 80.38 199 SER A CA 1
ATOM 1547 C C . SER A 1 199 ? -4.038 -11.143 16.911 1.00 80.38 199 SER A C 1
ATOM 1549 O O . SER A 1 199 ? -4.719 -11.700 17.777 1.00 80.38 199 SER A O 1
ATOM 1551 N N . THR A 1 200 ? -3.508 -9.928 17.086 1.00 82.25 200 THR A N 1
ATOM 1552 C CA . THR A 1 200 ? -3.593 -9.161 18.336 1.00 82.25 200 THR A CA 1
ATOM 1553 C C . THR A 1 200 ? -5.039 -8.775 18.634 1.00 82.25 200 THR A C 1
ATOM 1555 O O . THR A 1 200 ? -5.527 -8.969 19.746 1.00 82.25 200 THR A O 1
ATOM 1558 N N . GLN A 1 201 ? -5.772 -8.308 17.623 1.00 76.69 201 GLN A N 1
ATOM 1559 C CA . GLN A 1 201 ? -7.189 -7.966 17.760 1.00 76.69 201 GLN A CA 1
ATOM 1560 C C . GLN A 1 201 ? -8.048 -9.173 18.132 1.00 76.69 201 GLN A C 1
ATOM 1562 O O . GLN A 1 201 ? -8.924 -9.064 18.986 1.00 76.69 201 GLN A O 1
ATOM 1567 N N . ARG A 1 202 ? -7.795 -10.346 17.537 1.00 81.62 202 ARG A N 1
ATOM 1568 C CA . ARG A 1 202 ? -8.505 -11.584 17.897 1.00 81.62 202 ARG A CA 1
ATOM 1569 C C . ARG A 1 202 ? -8.282 -11.949 19.362 1.00 81.62 202 ARG A C 1
ATOM 1571 O O . ARG A 1 202 ? -9.235 -12.355 20.025 1.00 81.62 202 ARG A O 1
ATOM 1578 N N . ALA A 1 203 ? -7.063 -11.778 19.873 1.00 86.88 203 ALA A N 1
ATOM 1579 C CA . ALA A 1 203 ? -6.758 -12.006 21.283 1.00 86.88 203 ALA A CA 1
ATOM 1580 C C . ALA A 1 203 ? -7.488 -11.003 22.194 1.00 86.88 203 ALA A C 1
ATOM 1582 O O . ALA A 1 203 ? -8.150 -11.421 23.142 1.00 86.88 203 ALA A O 1
ATOM 1583 N N . LEU A 1 204 ? -7.453 -9.707 21.866 1.00 86.06 204 LEU A N 1
ATOM 1584 C CA . LEU A 1 204 ? -8.172 -8.667 22.613 1.00 86.06 204 LEU A CA 1
ATOM 1585 C C . LEU A 1 204 ? -9.687 -8.908 22.624 1.00 86.06 204 LEU A C 1
ATOM 1587 O O . LEU A 1 204 ? -10.301 -8.912 23.687 1.00 86.06 204 LEU A O 1
ATOM 1591 N N . ASN A 1 205 ? -10.287 -9.205 21.470 1.00 77.38 205 ASN A N 1
ATOM 1592 C CA . ASN A 1 205 ? -11.716 -9.511 21.368 1.00 77.38 205 ASN A CA 1
ATOM 1593 C C . ASN A 1 205 ? -12.101 -10.752 22.184 1.00 77.38 205 ASN A C 1
ATOM 1595 O O . ASN A 1 205 ? -13.179 -10.795 22.776 1.00 77.38 205 ASN A O 1
ATOM 1599 N N . LYS A 1 206 ? -11.220 -11.757 22.253 1.00 86.50 206 LYS A N 1
ATOM 1600 C CA . LYS A 1 206 ? -11.430 -12.940 23.094 1.00 86.50 206 LYS A CA 1
ATOM 1601 C C . LYS A 1 206 ? -11.413 -12.587 24.584 1.00 86.50 206 LYS A C 1
ATOM 1603 O O . LYS A 1 206 ? -12.232 -13.126 25.322 1.00 86.50 206 LYS A O 1
ATOM 1608 N N . LEU A 1 207 ? -10.532 -11.679 25.012 1.00 88.62 207 LEU A N 1
ATOM 1609 C CA . LEU A 1 207 ? -10.491 -11.186 26.393 1.00 88.62 207 LEU A CA 1
ATOM 1610 C C . LEU A 1 207 ? -11.758 -10.403 26.747 1.00 88.62 207 LEU A C 1
ATOM 1612 O O . LEU A 1 207 ? -12.390 -10.713 27.751 1.00 88.62 207 LEU A O 1
ATOM 1616 N N . VAL A 1 208 ? -12.175 -9.467 25.889 1.00 85.31 208 VAL A N 1
ATOM 1617 C CA . VAL A 1 208 ? -13.408 -8.682 26.084 1.00 85.31 208 VAL A CA 1
ATOM 1618 C C . VAL A 1 208 ? -14.626 -9.598 26.178 1.00 85.31 208 VAL A C 1
ATOM 1620 O O . VAL A 1 208 ? -15.431 -9.459 27.090 1.00 85.31 208 VAL A O 1
ATOM 1623 N N . LYS A 1 209 ? -14.742 -10.590 25.287 1.00 81.50 209 LYS A N 1
ATOM 1624 C CA . LYS A 1 209 ? -15.853 -11.553 25.319 1.00 81.50 209 LYS A CA 1
ATOM 1625 C C . LYS A 1 209 ? -15.831 -12.453 26.561 1.00 81.50 209 LYS A C 1
ATOM 1627 O O . LYS A 1 209 ? -16.874 -12.951 26.964 1.00 81.50 209 LYS A O 1
ATOM 1632 N N . SER A 1 210 ? -14.657 -12.693 27.142 1.00 82.94 210 SER A N 1
ATOM 1633 C CA . SER A 1 210 ? -14.511 -13.484 28.366 1.00 82.94 210 SER A CA 1
ATOM 1634 C C . SER A 1 210 ? -14.744 -12.668 29.640 1.00 82.94 210 SER A C 1
ATOM 1636 O O . SER A 1 210 ? -14.835 -13.260 30.718 1.00 82.94 210 SER A O 1
ATOM 1638 N N . GLN A 1 211 ? -14.804 -11.336 29.554 1.00 78.88 211 GLN A N 1
ATOM 1639 C CA . GLN A 1 211 ? -15.104 -10.490 30.699 1.00 78.88 211 GLN A CA 1
ATOM 1640 C C . GLN A 1 211 ? -16.574 -10.672 31.079 1.00 78.88 211 GLN A C 1
ATOM 1642 O O . GLN A 1 211 ? -17.479 -10.313 30.329 1.00 78.88 211 GLN A O 1
ATOM 1647 N N . LYS A 1 212 ? -16.806 -11.243 32.263 1.00 75.88 212 LYS A N 1
ATOM 1648 C CA . LYS A 1 212 ? -18.148 -11.403 32.820 1.00 75.88 212 LYS A CA 1
ATOM 1649 C C . LYS A 1 212 ? -18.721 -10.025 33.138 1.00 75.88 212 LYS A C 1
ATOM 1651 O O . LYS A 1 212 ? -18.133 -9.268 33.910 1.00 75.88 212 LYS A O 1
ATOM 1656 N N . VAL A 1 213 ? -19.854 -9.693 32.528 1.00 78.69 213 VAL A N 1
ATOM 1657 C CA . VAL A 1 213 ? -20.585 -8.460 32.833 1.00 78.69 213 VAL A CA 1
ATOM 1658 C C . VAL A 1 213 ? -21.434 -8.733 34.069 1.00 78.69 213 VAL A C 1
ATOM 1660 O O . VAL A 1 213 ? -22.299 -9.604 34.031 1.00 78.69 213 VAL A O 1
ATOM 1663 N N . MET A 1 214 ? -21.187 -8.021 35.168 1.00 81.31 214 MET A N 1
ATOM 1664 C CA . MET A 1 214 ? -21.989 -8.138 36.390 1.00 81.31 214 MET A CA 1
ATOM 1665 C C . MET A 1 214 ? -23.158 -7.156 36.341 1.00 81.31 214 MET A C 1
ATOM 1667 O O . MET A 1 214 ? -22.996 -6.016 35.907 1.00 81.31 214 MET A O 1
ATOM 1671 N N . ALA A 1 215 ? -24.317 -7.594 36.806 1.00 81.00 215 ALA A N 1
ATOM 1672 C CA . ALA A 1 215 ? -25.522 -6.797 36.940 1.00 81.00 215 ALA A CA 1
ATOM 1673 C C . ALA A 1 215 ? -26.045 -6.895 38.376 1.00 81.00 215 ALA A C 1
ATOM 1675 O O . ALA A 1 215 ? -25.847 -7.897 39.064 1.00 81.00 215 ALA A O 1
ATOM 1676 N N . ASN A 1 216 ? -26.710 -5.836 38.828 1.00 84.12 216 ASN A N 1
ATOM 1677 C CA . ASN A 1 216 ? -27.314 -5.794 40.152 1.00 84.12 216 ASN A CA 1
ATOM 1678 C C . ASN A 1 216 ? -28.752 -6.305 40.053 1.00 84.12 216 ASN A C 1
ATOM 1680 O O . ASN A 1 216 ? -29.598 -5.660 39.436 1.00 84.12 216 ASN A O 1
ATOM 1684 N N . MET A 1 217 ? -29.023 -7.456 40.659 1.00 82.69 217 MET A N 1
ATOM 1685 C CA . MET A 1 217 ? -30.375 -7.962 40.862 1.00 82.69 217 MET A CA 1
ATOM 1686 C C . MET A 1 217 ? -30.918 -7.387 42.168 1.00 82.69 217 MET A C 1
ATOM 1688 O O . MET A 1 217 ? -30.320 -7.582 43.226 1.00 82.69 217 MET A O 1
ATOM 1692 N N . ILE A 1 218 ? -32.040 -6.677 42.081 1.00 84.81 218 ILE A N 1
ATOM 1693 C CA . ILE A 1 218 ? -32.765 -6.160 43.243 1.00 84.81 218 ILE A CA 1
ATOM 1694 C C . ILE A 1 218 ? -33.845 -7.185 43.587 1.00 84.81 218 ILE A C 1
ATOM 1696 O O . ILE A 1 218 ? -34.710 -7.466 42.758 1.00 84.81 218 ILE A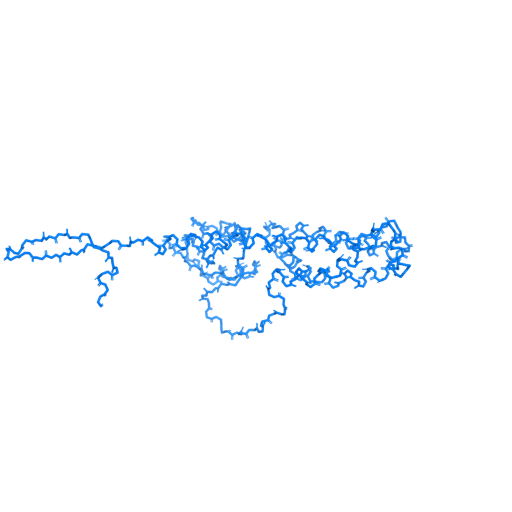 O 1
ATOM 1700 N N . ALA A 1 219 ? -33.776 -7.758 44.785 1.00 82.94 219 ALA A N 1
ATOM 1701 C CA . ALA A 1 219 ? -34.793 -8.651 45.330 1.00 82.94 219 ALA A CA 1
ATOM 1702 C C . ALA A 1 219 ? -35.373 -8.048 46.616 1.00 82.94 219 ALA A C 1
ATOM 1704 O O . ALA A 1 219 ? -34.670 -7.354 47.350 1.00 82.94 219 ALA A O 1
ATOM 1705 N N . TYR A 1 220 ? -36.652 -8.311 46.878 1.00 84.25 220 TYR A N 1
ATOM 1706 C CA . TYR A 1 220 ? -37.345 -7.862 48.085 1.00 84.25 220 TYR A CA 1
ATOM 1707 C C . TYR A 1 220 ? -37.537 -9.051 49.029 1.00 84.25 220 TYR A C 1
ATOM 1709 O O . TYR A 1 220 ? -37.978 -10.112 48.590 1.00 84.25 220 TYR A O 1
ATOM 1717 N N . 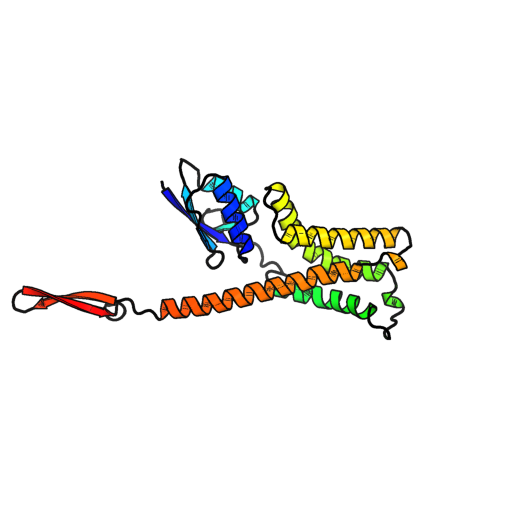ASP A 1 221 ? -37.193 -8.878 50.304 1.00 84.06 221 ASP A N 1
ATOM 1718 C CA . ASP A 1 221 ? -37.461 -9.869 51.359 1.00 84.06 221 ASP A CA 1
ATOM 1719 C C . ASP A 1 221 ? -38.948 -9.845 51.785 1.00 84.06 221 ASP A C 1
ATOM 1721 O O . ASP A 1 221 ? -39.674 -8.900 51.462 1.00 84.06 221 ASP A O 1
ATOM 1725 N N . ASP A 1 222 ? -39.400 -10.821 52.577 1.00 80.75 222 ASP A N 1
ATOM 1726 C CA . ASP A 1 222 ? -40.763 -10.895 53.140 1.00 80.75 222 ASP A CA 1
ATOM 1727 C C . ASP A 1 222 ? -41.126 -9.641 53.969 1.00 80.75 222 ASP A C 1
ATOM 1729 O O . ASP A 1 222 ? -42.298 -9.292 54.129 1.00 80.75 222 ASP A O 1
ATOM 1733 N N . GLN A 1 223 ? -40.117 -8.901 54.451 1.00 82.12 223 GLN A N 1
ATOM 1734 C CA . GLN A 1 223 ? -40.269 -7.606 55.129 1.00 82.12 223 GLN A CA 1
ATOM 1735 C C . GLN A 1 223 ? -40.218 -6.375 54.198 1.00 82.12 223 GLN A C 1
ATOM 1737 O O . GLN A 1 223 ? -40.112 -5.252 54.688 1.00 82.12 223 GLN A O 1
ATOM 1742 N N . HIS A 1 224 ? -40.296 -6.552 52.874 1.00 79.69 224 HIS A N 1
ATOM 1743 C CA . HIS A 1 224 ? -40.211 -5.484 51.860 1.00 79.69 224 HIS A CA 1
ATOM 1744 C C . HIS A 1 224 ? -38.908 -4.659 51.899 1.00 79.69 224 HIS A C 1
ATOM 1746 O O . HIS A 1 224 ? -38.877 -3.516 51.443 1.00 79.69 224 HIS A O 1
ATOM 1752 N N . GLN A 1 225 ? -37.813 -5.217 52.422 1.00 80.06 225 GLN A N 1
ATOM 1753 C CA . GLN A 1 225 ? -36.497 -4.576 52.352 1.00 80.06 225 GLN A CA 1
ATOM 1754 C C . GLN A 1 225 ? -35.770 -4.944 51.056 1.00 80.06 225 GLN A C 1
ATOM 1756 O O . GLN A 1 225 ? -35.793 -6.100 50.633 1.00 80.06 225 GLN A O 1
ATOM 1761 N N . GLU A 1 226 ? -35.111 -3.958 50.445 1.00 84.25 226 GLU A N 1
ATOM 1762 C CA . GLU A 1 226 ? -34.315 -4.134 49.228 1.00 84.25 226 GLU A CA 1
ATOM 1763 C C . GLU A 1 226 ? -32.978 -4.814 49.534 1.00 84.25 226 GLU A C 1
ATOM 1765 O O . GLU A 1 226 ? -32.168 -4.309 50.313 1.00 84.25 226 GLU A O 1
ATOM 1770 N N . GLN A 1 227 ? -32.720 -5.941 48.873 1.00 82.44 227 GLN A N 1
ATOM 1771 C CA . GLN A 1 227 ? -31.422 -6.606 48.855 1.00 82.44 227 GLN A CA 1
ATOM 1772 C C . GLN A 1 227 ? -30.844 -6.574 47.439 1.00 82.44 227 GLN A C 1
ATOM 1774 O O . GLN A 1 227 ? -31.503 -6.943 46.466 1.00 82.44 227 GLN A O 1
ATOM 1779 N N . ILE A 1 228 ? -29.594 -6.119 47.327 1.00 84.62 228 ILE A N 1
ATOM 1780 C CA . ILE A 1 228 ? -28.879 -5.994 46.054 1.00 84.62 228 ILE A CA 1
ATOM 1781 C C . ILE A 1 228 ? -27.868 -7.135 45.947 1.00 84.62 228 ILE A C 1
ATOM 1783 O O . ILE A 1 228 ? -26.921 -7.209 46.731 1.00 84.62 228 ILE A O 1
ATOM 1787 N N . PHE A 1 229 ? -28.036 -7.991 44.943 1.00 82.62 229 PHE A N 1
ATOM 1788 C CA . PHE A 1 229 ? -27.112 -9.077 44.627 1.00 82.62 229 PHE A CA 1
ATOM 1789 C C . PHE A 1 229 ? -26.367 -8.777 43.327 1.00 82.62 229 PHE A C 1
ATOM 1791 O O . PHE A 1 229 ? -26.987 -8.496 42.302 1.00 82.62 229 PHE A O 1
ATOM 1798 N N . ALA A 1 230 ? -25.037 -8.869 43.343 1.00 80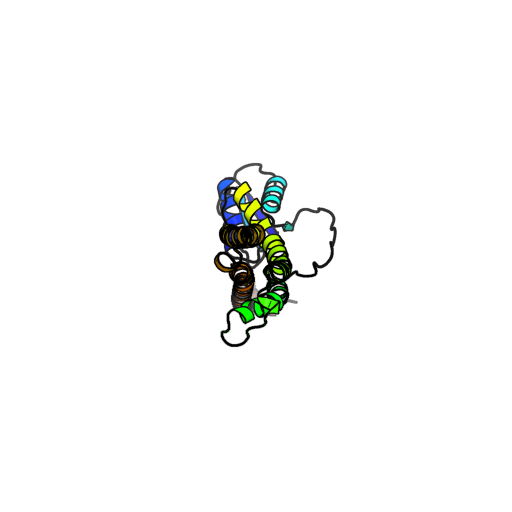.75 230 ALA A N 1
ATOM 1799 C CA . ALA A 1 230 ? -24.243 -8.822 42.119 1.00 80.75 230 ALA A CA 1
ATOM 1800 C C . ALA A 1 230 ? -24.264 -10.206 41.451 1.00 80.75 230 ALA A C 1
ATOM 1802 O O . ALA A 1 230 ? -23.666 -11.153 41.960 1.00 80.75 230 ALA A O 1
ATOM 1803 N N . VAL A 1 231 ? -24.947 -10.321 40.316 1.00 84.06 231 VAL A N 1
ATOM 1804 C CA . VAL A 1 231 ? -25.081 -11.560 39.533 1.00 84.06 231 VAL A CA 1
ATOM 1805 C C . VAL A 1 231 ? -24.505 -11.384 38.132 1.00 84.06 231 VAL A C 1
ATOM 1807 O O . VAL A 1 231 ? -24.393 -10.271 37.619 1.00 84.06 231 VAL A O 1
ATOM 1810 N N . GLU A 1 232 ? -24.098 -12.480 37.498 1.00 80.50 232 GLU A N 1
ATOM 1811 C CA . GLU A 1 232 ? -23.619 -12.440 36.114 1.00 80.50 232 GLU A CA 1
ATOM 1812 C C . GLU A 1 232 ? -24.786 -12.112 35.172 1.00 80.50 232 GLU A C 1
ATOM 1814 O O . GLU A 1 232 ? -25.848 -12.725 35.247 1.00 80.50 232 GLU A O 1
ATOM 1819 N N . SER A 1 233 ? -24.592 -11.165 34.254 1.00 73.69 233 SER A N 1
ATOM 1820 C CA . SER A 1 233 ? -25.647 -10.685 33.344 1.00 73.69 233 SER A CA 1
ATOM 1821 C C . SER A 1 233 ? -26.206 -11.792 32.446 1.00 73.69 233 SER A C 1
ATOM 1823 O O . SER A 1 233 ? -27.365 -11.728 32.047 1.00 73.69 233 SER A O 1
ATOM 1825 N N . ASP A 1 234 ? -25.415 -12.831 32.159 1.00 73.62 234 ASP A N 1
ATOM 1826 C CA . ASP A 1 234 ? -25.872 -14.010 31.413 1.00 73.62 234 ASP A CA 1
ATOM 1827 C C . ASP A 1 234 ? -26.911 -14.840 32.187 1.00 73.62 234 ASP A C 1
ATOM 1829 O O . ASP A 1 234 ? -27.732 -15.504 31.561 1.00 73.62 234 ASP A O 1
ATOM 1833 N N . GLN A 1 235 ? -26.936 -14.773 33.524 1.00 72.12 235 GLN A N 1
ATOM 1834 C CA . GLN A 1 235 ? -27.964 -15.422 34.352 1.00 72.12 235 GLN A CA 1
ATOM 1835 C C . GLN A 1 235 ? -29.274 -14.622 34.412 1.00 72.12 235 GLN A C 1
ATOM 1837 O O . GLN A 1 235 ? -30.303 -15.171 34.794 1.00 72.12 235 GLN A O 1
ATOM 1842 N N . LEU A 1 236 ? -29.251 -13.342 34.021 1.00 66.69 236 LEU A N 1
ATOM 1843 C CA . LEU A 1 236 ? -30.431 -12.471 33.971 1.00 66.69 236 LEU A CA 1
ATOM 1844 C C . LEU A 1 236 ? -31.131 -12.472 32.604 1.00 66.69 236 LEU A C 1
ATOM 1846 O O . LEU A 1 236 ? -32.214 -11.900 32.481 1.00 66.69 236 LEU A O 1
ATOM 1850 N N . ARG A 1 237 ? -30.547 -13.095 31.567 1.00 56.44 237 ARG A N 1
ATOM 1851 C CA . ARG A 1 237 ? -31.226 -13.272 30.273 1.00 56.44 237 ARG A CA 1
ATOM 1852 C C . ARG A 1 237 ? -32.277 -14.375 30.403 1.00 56.44 237 ARG A C 1
ATOM 1854 O O . ARG A 1 237 ? -31.970 -15.548 30.208 1.00 56.44 237 ARG A O 1
ATOM 1861 N N . THR A 1 238 ? -33.501 -13.974 30.737 1.00 49.44 238 THR A N 1
ATOM 1862 C CA . THR A 1 238 ? -34.729 -14.735 30.444 1.00 49.44 238 THR A CA 1
ATOM 1863 C C . THR A 1 238 ? -35.316 -14.282 29.116 1.00 49.44 238 THR A C 1
ATOM 1865 O O . THR A 1 238 ? -35.145 -13.087 28.775 1.00 49.44 238 THR A O 1
#

pLDDT: mean 78.43, std 13.51, range [30.45, 95.31]

Secondary structure (DSSP, 8-state):
-EEEEEEEET--SHHHHHHHHHHHHHTT-EEEEEETTTTEEEEEE-S---HHHHHHHHHTTT-EEETS----------TT-SHHHHHHHHHHHHHHHHHTTSTT---GGGG-HHHHHHHHHHHHHHHIIIIIHHHHHHHHTT---HHHHHHHHHHHHHHHHHHHHHTT-HHHH--HHHHHHHHHHHHHHHHHHHHHHHHHHHHHHHHHHHSPPEEEEEEE-TT--EEEEEEEGGGS--

Radius of gyration: 26.16 Å; chains: 1; bounding box: 67×44×81 Å